Protein AF-W4QAR9-F1 (afdb_monomer)

Secondary structure (DSSP, 8-state):
--HHHHHHHHHHHHHHHTTS-S---HHHHHHHHHHHHHHHHHHHHHHHHHHHHHHHHHHHHHHHHHHHHHHSSSSS----------------------------------------------EEEEEEE-TTS-EEEEEEEEEEETTTTEEEEEETTEEEEEEE-SSEEEEEEEE-SSSS-EEEEEEEEEEESS---HHHHHHHHHHHHHHTT-EEE---SHHHHHT-SSEE---EEEEETTEEEEEEEEEETTEEEEEEEEEE-TT-TTTHHHHHHHHHHHHHHHHT-EE--

Solvent-accessible su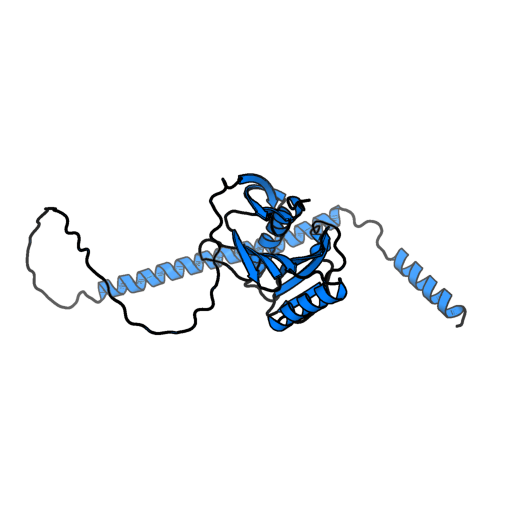rface area (backbone atoms only — not comparable to full-atom values): 17778 Å² total; per-residue (Å²): 135,64,73,66,61,56,54,54,52,52,52,52,51,52,58,50,60,74,64,52,77,84,76,79,52,67,66,58,57,52,49,54,52,52,55,52,53,57,56,52,52,55,49,55,59,50,49,55,54,51,54,54,50,52,51,52,52,49,53,51,50,55,50,48,57,57,50,50,60,60,67,68,64,76,77,76,82,88,86,89,84,80,88,80,89,84,88,85,91,83,83,89,81,89,85,86,86,80,89,86,86,83,92,74,96,69,91,72,79,83,76,77,78,77,81,75,74,91,63,85,76,54,64,48,78,45,80,46,69,49,96,88,68,49,79,45,81,43,64,28,37,54,46,78,38,78,92,78,29,33,35,30,37,44,50,77,54,43,44,79,47,78,46,81,51,95,60,29,45,36,41,38,33,22,48,25,91,84,81,52,81,42,85,68,57,52,40,33,44,36,35,59,69,63,96,62,56,70,70,54,49,52,51,50,53,52,48,55,43,43,74,74,60,33,41,83,50,84,54,82,59,64,61,67,75,63,48,61,70,72,56,66,76,58,68,46,24,28,39,44,98,52,36,37,40,38,35,32,42,24,64,53,98,87,49,60,34,37,42,34,36,59,46,61,35,88,84,36,68,90,48,48,73,52,45,65,56,47,56,54,51,51,42,50,28,33,76,49,44,39,80,45,128

Structure (mmCIF, N/CA/C/O backbone):
data_AF-W4QAR9-F1
#
_entry.id   AF-W4QAR9-F1
#
loop_
_atom_site.group_PDB
_atom_site.id
_atom_site.type_symbol
_atom_site.label_atom_id
_atom_site.label_alt_id
_atom_site.label_comp_id
_atom_site.label_asym_id
_atom_site.label_entity_id
_atom_site.label_seq_id
_atom_site.pdbx_PDB_ins_code
_atom_site.Cartn_x
_atom_site.Cartn_y
_atom_site.Cartn_z
_atom_site.occupancy
_atom_site.B_iso_or_equiv
_atom_site.auth_seq_id
_atom_site.auth_comp_id
_atom_site.auth_asym_id
_atom_site.auth_atom_id
_atom_site.pdbx_PDB_model_num
ATOM 1 N N . MET A 1 1 ? -9.605 21.441 -46.727 1.00 49.12 1 MET A N 1
ATOM 2 C CA . MET A 1 1 ? -10.565 21.707 -45.633 1.00 49.12 1 MET A CA 1
ATOM 3 C C . MET A 1 1 ? -11.211 23.060 -45.892 1.00 49.12 1 MET A C 1
ATOM 5 O O . MET A 1 1 ? -10.482 24.031 -46.058 1.00 49.12 1 MET A O 1
ATOM 9 N N . SER A 1 2 ? -12.533 23.113 -46.078 1.00 48.22 2 SER A N 1
ATOM 10 C CA . SER A 1 2 ? -13.246 24.348 -46.434 1.00 48.22 2 SER A CA 1
ATOM 11 C C . SER A 1 2 ? -13.457 25.225 -45.195 1.00 48.22 2 SER A C 1
ATOM 13 O O . SER A 1 2 ? -13.737 24.720 -44.109 1.00 48.22 2 SER A O 1
ATOM 15 N N . LYS A 1 3 ? -13.325 26.547 -45.364 1.00 56.41 3 LYS A N 1
ATOM 16 C CA . LYS A 1 3 ? -13.479 27.559 -44.299 1.00 56.41 3 LYS A CA 1
ATOM 17 C C . LYS A 1 3 ? -14.829 27.472 -43.565 1.00 56.41 3 LYS A C 1
ATOM 19 O O . LYS A 1 3 ? -14.906 27.823 -42.395 1.00 56.41 3 LYS A O 1
ATOM 24 N N . ASN A 1 4 ? -15.839 26.901 -44.217 1.00 64.69 4 ASN A N 1
ATOM 25 C CA . ASN A 1 4 ? -17.194 26.753 -43.688 1.00 64.69 4 ASN A CA 1
ATOM 26 C C . ASN A 1 4 ? -17.272 25.773 -42.502 1.00 64.69 4 ASN A C 1
ATOM 28 O O . ASN A 1 4 ? -18.061 25.991 -41.591 1.00 64.69 4 ASN A O 1
ATOM 32 N N . ASN A 1 5 ? -16.423 24.739 -42.462 1.00 63.31 5 ASN A N 1
ATOM 33 C CA . ASN A 1 5 ? -16.451 23.760 -41.368 1.00 63.31 5 ASN A CA 1
ATOM 34 C C . ASN A 1 5 ? -15.863 24.336 -40.071 1.00 63.31 5 ASN A C 1
ATOM 36 O O . ASN A 1 5 ? -16.266 23.950 -38.976 1.00 63.31 5 ASN A O 1
ATOM 40 N N . PHE A 1 6 ? -14.916 25.270 -40.180 1.00 72.56 6 PHE A N 1
ATOM 41 C CA . PHE A 1 6 ? -14.314 25.914 -39.015 1.00 72.56 6 PHE A CA 1
ATOM 42 C C . PHE A 1 6 ? -15.291 26.893 -38.357 1.00 72.56 6 PHE A C 1
ATOM 44 O O . PHE A 1 6 ? -15.483 26.838 -37.146 1.00 72.56 6 PHE A O 1
ATOM 51 N N . GLU A 1 7 ? -15.976 27.721 -39.151 1.00 71.81 7 GLU A N 1
ATOM 52 C CA . GLU A 1 7 ? -17.007 28.636 -38.644 1.00 71.81 7 GLU A CA 1
ATOM 53 C C . GLU A 1 7 ? -18.165 27.890 -37.980 1.00 71.81 7 GLU A C 1
ATOM 55 O O . GLU A 1 7 ? -18.616 28.300 -36.915 1.00 71.81 7 GLU A O 1
ATOM 60 N N . GLU A 1 8 ? -18.605 26.764 -38.543 1.00 74.62 8 GLU A N 1
ATOM 61 C CA . GLU A 1 8 ? -19.681 25.959 -37.957 1.00 74.62 8 GLU A CA 1
ATOM 62 C C . GLU A 1 8 ? -19.269 25.326 -36.615 1.00 74.62 8 GLU A C 1
ATOM 64 O O . GLU A 1 8 ? -20.056 25.291 -35.665 1.00 74.62 8 GLU A O 1
ATOM 69 N N . THR A 1 9 ? -18.005 24.907 -36.500 1.00 72.88 9 THR A N 1
ATOM 70 C CA . THR A 1 9 ? -17.445 24.369 -35.251 1.00 72.88 9 THR A CA 1
ATOM 71 C C . THR A 1 9 ? -17.313 25.462 -34.188 1.00 72.88 9 THR A C 1
ATOM 73 O O . THR A 1 9 ? -17.687 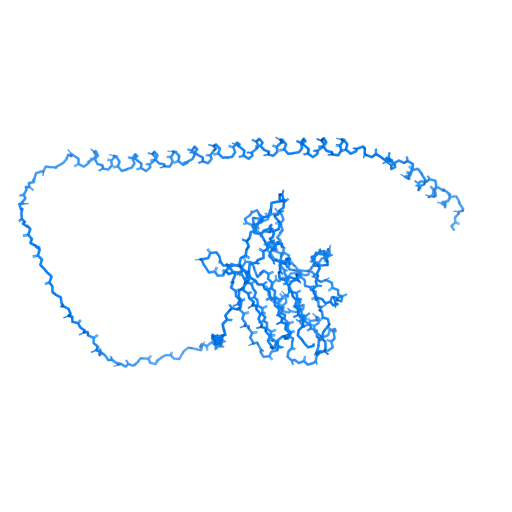25.251 -33.035 1.00 72.88 9 THR A O 1
ATOM 76 N N . MET A 1 10 ? -16.871 26.659 -34.583 1.00 75.69 10 MET A N 1
ATOM 77 C CA . MET A 1 10 ? -16.736 27.814 -33.691 1.00 75.69 10 MET A CA 1
ATOM 78 C C . MET A 1 10 ? -18.101 28.311 -33.190 1.00 75.69 10 MET A C 1
ATOM 80 O O . MET A 1 10 ? -18.261 28.635 -32.014 1.00 75.69 10 MET A O 1
ATOM 84 N N . ASN A 1 11 ? -19.116 28.314 -34.061 1.00 78.38 11 ASN A N 1
ATOM 85 C CA . ASN A 1 11 ? -20.474 28.722 -33.698 1.00 78.38 11 ASN A CA 1
ATOM 86 C C . ASN A 1 11 ? -21.137 27.712 -32.748 1.00 78.38 11 ASN A C 1
ATOM 88 O O . ASN A 1 11 ? -21.830 28.106 -31.811 1.00 78.38 11 ASN A O 1
ATOM 92 N N . ARG A 1 12 ? -20.880 26.408 -32.937 1.00 74.19 12 ARG A N 1
ATOM 93 C CA . ARG A 1 12 ? -21.292 25.371 -31.978 1.00 74.19 12 ARG A CA 1
ATOM 94 C C . ARG A 1 12 ? -20.632 25.550 -30.617 1.00 74.19 12 ARG A C 1
ATOM 96 O O . ARG A 1 12 ? -21.315 25.393 -29.610 1.00 74.19 12 ARG A O 1
ATOM 103 N N . LEU A 1 13 ? -19.344 25.892 -30.581 1.00 68.31 13 LEU A N 1
ATOM 104 C CA . LEU A 1 13 ? -18.619 26.103 -29.329 1.00 68.31 13 LEU A CA 1
ATOM 105 C C . LEU A 1 13 ? -19.197 27.290 -28.543 1.00 68.31 13 LEU A C 1
ATOM 107 O O . LEU A 1 13 ? -19.492 27.155 -27.359 1.00 68.31 13 LEU A O 1
ATOM 111 N N . ASN A 1 14 ? -19.461 28.413 -29.217 1.00 72.12 14 ASN A N 1
ATOM 112 C CA . ASN A 1 14 ? -20.073 29.588 -28.588 1.00 72.12 14 ASN A CA 1
ATOM 113 C C . ASN A 1 14 ? -21.489 29.301 -28.068 1.00 72.12 14 ASN A C 1
ATOM 115 O O . ASN A 1 14 ? -21.817 29.663 -26.942 1.00 72.12 14 ASN A O 1
ATOM 119 N N . GLN A 1 15 ? -22.304 28.564 -28.830 1.00 74.00 15 GLN A N 1
ATOM 120 C CA . GLN A 1 15 ? -23.625 28.134 -28.358 1.00 74.00 15 GLN A CA 1
ATOM 121 C C . GLN A 1 15 ? -23.563 27.189 -27.151 1.00 74.00 15 GLN A C 1
ATOM 123 O O . GLN A 1 15 ? -24.525 27.126 -26.387 1.00 74.00 15 GLN A O 1
ATOM 128 N N . TYR A 1 16 ? -22.474 26.432 -26.987 1.00 62.59 16 TYR A N 1
ATOM 129 C CA . TYR A 1 16 ? -22.256 25.602 -25.805 1.00 62.59 16 TYR A CA 1
ATOM 130 C C . TYR A 1 16 ? -21.902 26.449 -24.584 1.00 62.59 16 TYR A C 1
ATOM 132 O O . TYR A 1 16 ? -22.482 26.222 -23.526 1.00 62.59 16 TYR A O 1
ATOM 140 N N . TYR A 1 17 ? -21.037 27.454 -24.733 1.00 57.81 17 TYR A N 1
ATOM 141 C CA . TYR A 1 17 ? -20.684 28.366 -23.640 1.00 57.81 17 TYR A CA 1
ATOM 142 C C . TYR A 1 17 ? -21.871 29.216 -23.167 1.00 57.81 17 TYR A C 1
ATOM 144 O O . TYR A 1 17 ? -22.063 29.353 -21.962 1.00 57.81 17 TYR A O 1
ATOM 152 N N . ASP A 1 18 ? -22.727 29.682 -24.080 1.00 59.31 18 ASP A N 1
ATOM 153 C CA . ASP A 1 18 ? -23.949 30.429 -23.732 1.00 59.31 18 ASP A CA 1
ATOM 154 C C . ASP A 1 18 ? -25.023 29.563 -23.049 1.00 59.31 18 ASP A C 1
ATOM 156 O O . ASP A 1 18 ? -25.937 30.078 -22.403 1.00 59.31 18 ASP A O 1
ATOM 160 N N . LYS A 1 19 ? -24.934 28.234 -23.186 1.00 59.91 19 LYS A N 1
ATOM 161 C CA . LYS A 1 19 ? -25.843 27.273 -22.543 1.00 59.91 19 LYS A CA 1
ATOM 162 C C . LYS A 1 19 ? -25.318 26.723 -21.223 1.00 59.91 19 LYS A C 1
ATOM 164 O O . LYS A 1 19 ? -26.058 25.990 -20.567 1.00 59.91 19 LYS A O 1
ATOM 169 N N . ILE A 1 20 ? -24.092 27.057 -20.816 1.00 52.06 20 ILE A N 1
ATOM 170 C CA . ILE A 1 20 ? -23.628 26.773 -19.457 1.00 52.06 20 ILE A CA 1
ATOM 171 C C . ILE A 1 20 ? -24.376 27.749 -18.543 1.00 52.06 20 ILE A C 1
ATOM 173 O O . ILE A 1 20 ? -24.161 28.956 -18.655 1.00 52.06 20 ILE A O 1
ATOM 177 N N . PRO A 1 21 ? -25.278 27.281 -17.661 1.00 48.34 21 PRO A N 1
ATOM 178 C CA . PRO A 1 21 ? -25.989 28.176 -16.765 1.00 48.34 21 PRO A CA 1
ATOM 179 C C . PRO A 1 21 ? -24.971 28.858 -15.847 1.00 48.34 21 PRO A C 1
ATOM 181 O O . PRO A 1 21 ? -24.434 28.247 -14.923 1.00 48.34 21 PRO A O 1
ATOM 184 N N . GLN A 1 22 ? -24.691 30.136 -16.101 1.00 55.91 22 GLN A N 1
ATOM 185 C CA . GLN A 1 22 ? -24.032 30.973 -15.114 1.00 55.91 22 GLN A CA 1
ATOM 186 C C . GLN A 1 22 ? -24.980 31.085 -13.918 1.00 55.91 22 GLN A C 1
ATOM 188 O O . GLN A 1 22 ? -26.101 31.568 -14.048 1.00 55.91 22 GLN A O 1
ATOM 193 N N . GLN A 1 23 ? -24.492 30.636 -12.761 1.00 49.88 23 GLN A N 1
ATOM 194 C CA . GLN A 1 23 ? -25.144 30.692 -11.450 1.00 49.88 23 GLN A CA 1
ATOM 195 C C . GLN A 1 23 ? -26.240 29.639 -11.215 1.00 49.88 23 GLN A C 1
ATOM 197 O O . GLN A 1 23 ? -27.435 29.922 -11.188 1.00 49.88 23 GLN A O 1
ATOM 202 N N . SER A 1 24 ? -25.818 28.419 -10.877 1.00 48.53 24 SER A N 1
ATOM 203 C CA . SER A 1 24 ? -26.587 27.591 -9.946 1.00 48.53 24 SER A CA 1
ATOM 204 C C . SER A 1 24 ? -26.602 28.297 -8.585 1.00 48.53 24 SER A C 1
ATOM 206 O O . SER A 1 24 ? -25.601 28.305 -7.867 1.00 48.53 24 SER A O 1
ATOM 208 N N . ASN A 1 25 ? -27.720 28.942 -8.259 1.00 53.94 25 ASN A N 1
ATOM 209 C CA . ASN A 1 25 ? -27.964 29.556 -6.959 1.00 53.94 25 ASN A CA 1
ATOM 210 C C . ASN A 1 25 ? -27.680 28.518 -5.857 1.00 53.94 25 ASN A C 1
ATOM 212 O O . ASN A 1 25 ? -28.180 27.392 -5.917 1.00 53.94 25 ASN A O 1
ATOM 216 N N . SER A 1 26 ? -26.870 28.868 -4.857 1.00 53.75 26 SER A N 1
ATOM 217 C CA . SER A 1 26 ? -26.494 27.973 -3.750 1.00 53.75 26 SER A CA 1
ATOM 218 C C . SER A 1 26 ? -27.718 27.377 -3.042 1.00 53.75 26 SER A C 1
ATOM 220 O O . SER A 1 26 ? -27.670 26.248 -2.551 1.00 53.75 26 SER A O 1
ATOM 222 N N . ALA A 1 27 ? -28.847 28.089 -3.078 1.00 57.25 27 ALA A N 1
ATOM 223 C CA . ALA A 1 27 ? -30.144 27.617 -2.612 1.00 57.25 27 ALA A CA 1
ATOM 224 C C . ALA A 1 27 ? -30.656 26.364 -3.355 1.00 57.25 27 ALA A C 1
ATOM 226 O O . ALA A 1 27 ? -31.184 25.461 -2.706 1.00 57.25 27 ALA A O 1
ATOM 227 N N . ASP A 1 28 ? -30.465 26.259 -4.674 1.00 58.44 28 ASP A N 1
ATOM 228 C CA . ASP A 1 28 ? -30.913 25.106 -5.471 1.00 58.44 28 ASP A CA 1
ATOM 229 C C . ASP A 1 28 ? -29.998 23.890 -5.284 1.00 58.44 28 ASP A C 1
ATOM 231 O O . ASP A 1 28 ? -30.475 22.755 -5.178 1.00 58.44 28 ASP A O 1
ATOM 235 N N . ILE A 1 29 ? -28.689 24.120 -5.126 1.00 57.12 29 ILE A N 1
ATOM 236 C CA . ILE A 1 29 ? -27.729 23.069 -4.758 1.00 57.12 29 ILE A CA 1
ATOM 237 C C . ILE A 1 29 ? -28.100 22.510 -3.379 1.00 57.12 29 ILE A C 1
ATOM 239 O O . ILE A 1 29 ? -28.297 21.303 -3.229 1.00 57.12 29 ILE A O 1
ATOM 243 N N . MET A 1 30 ? -28.324 23.379 -2.389 1.00 60.78 30 MET A N 1
ATOM 244 C CA . MET A 1 30 ? -28.693 22.971 -1.032 1.00 60.78 30 MET A CA 1
ATOM 245 C C . MET A 1 30 ? -30.076 22.300 -0.972 1.00 60.78 30 MET A C 1
ATOM 247 O O . MET A 1 30 ? -30.278 21.360 -0.197 1.00 60.78 30 MET A O 1
ATOM 251 N N . ALA A 1 31 ? -31.029 22.728 -1.806 1.00 63.06 31 ALA A N 1
ATOM 252 C CA . ALA A 1 31 ? -32.338 22.090 -1.930 1.00 63.06 31 ALA A CA 1
ATOM 253 C C . ALA A 1 31 ? -32.235 20.684 -2.544 1.00 63.06 31 ALA A C 1
ATOM 255 O O . ALA A 1 31 ? -32.896 19.758 -2.064 1.00 63.06 31 ALA A O 1
ATOM 256 N N . SER A 1 32 ? -31.375 20.491 -3.549 1.00 59.34 32 SER A N 1
ATOM 257 C CA . SER A 1 32 ? -31.132 19.175 -4.151 1.00 59.34 32 SER A CA 1
ATOM 258 C C . SER A 1 32 ? -30.432 18.209 -3.180 1.00 59.34 32 SER A C 1
ATOM 260 O O . SER A 1 32 ? -30.854 17.053 -3.063 1.00 59.34 32 SER A O 1
ATOM 262 N N . ILE A 1 33 ? -29.470 18.700 -2.385 1.00 58.25 33 ILE A N 1
ATOM 263 C CA . ILE A 1 33 ? -28.789 17.943 -1.320 1.00 58.25 33 ILE A CA 1
ATOM 264 C C . ILE A 1 33 ? -29.786 17.550 -0.218 1.00 58.25 33 ILE A C 1
ATOM 266 O O . ILE A 1 33 ? -29.892 16.376 0.142 1.00 58.25 33 ILE A O 1
ATOM 270 N N . LYS A 1 34 ? -30.612 18.491 0.267 1.00 61.03 34 LYS A N 1
ATOM 271 C CA . LYS A 1 34 ? -31.642 18.202 1.285 1.00 61.03 34 LYS A CA 1
ATOM 272 C C . LYS A 1 34 ? -32.708 17.221 0.786 1.00 61.03 34 LYS A C 1
ATOM 274 O O . LYS A 1 34 ? -33.183 16.389 1.562 1.00 61.03 34 LYS A O 1
ATOM 279 N N . LYS A 1 35 ? -33.084 17.278 -0.498 1.00 59.38 35 LYS A N 1
ATOM 280 C CA . LYS A 1 35 ? -34.073 16.362 -1.092 1.00 59.38 35 LYS A CA 1
ATOM 281 C C . LYS A 1 35 ? -33.516 14.942 -1.260 1.00 59.38 35 LYS A C 1
ATOM 283 O O . LYS A 1 35 ? -34.257 13.992 -1.009 1.00 59.38 35 LYS A O 1
ATOM 288 N N . LYS A 1 36 ? -32.224 14.788 -1.589 1.00 53.25 36 LYS A N 1
ATOM 289 C CA . LYS A 1 36 ? -31.530 13.484 -1.569 1.00 53.25 36 LYS A CA 1
ATOM 290 C C . LYS A 1 36 ? -31.422 12.920 -0.142 1.00 53.25 36 LYS A C 1
ATOM 292 O O . LYS A 1 36 ? -31.820 11.777 0.076 1.00 53.25 36 LYS A O 1
ATOM 297 N N . LYS A 1 37 ? -31.049 13.746 0.848 1.00 51.19 37 LYS A N 1
ATOM 298 C CA . LYS A 1 37 ? -30.952 13.358 2.274 1.00 51.19 37 LYS A CA 1
ATOM 299 C C . LYS A 1 37 ? -32.273 12.815 2.840 1.00 51.19 37 LYS A C 1
ATOM 301 O O . LYS A 1 37 ? -32.288 11.812 3.546 1.00 51.19 37 LYS A O 1
ATOM 306 N N . LYS A 1 38 ? -33.415 13.415 2.477 1.00 50.41 38 LYS A N 1
ATOM 307 C CA . LYS A 1 38 ? -34.741 12.969 2.953 1.00 50.41 38 LYS A CA 1
ATOM 308 C C . LYS A 1 38 ? -35.211 11.643 2.332 1.00 50.41 38 LYS A C 1
ATOM 310 O O . LYS A 1 38 ? -36.002 10.939 2.955 1.00 50.41 38 LYS A O 1
ATOM 315 N N . ARG A 1 39 ? -34.745 11.298 1.122 1.00 48.34 39 ARG A N 1
ATOM 316 C CA . ARG A 1 39 ? -35.104 10.036 0.447 1.00 48.34 39 ARG A CA 1
ATOM 317 C C . ARG A 1 39 ? -34.349 8.846 1.045 1.00 48.34 39 ARG A C 1
ATOM 319 O O . ARG A 1 39 ? -34.990 7.840 1.333 1.00 48.34 39 ARG A O 1
ATOM 326 N N . ASN A 1 40 ? -33.049 8.997 1.310 1.00 51.12 40 ASN A N 1
ATOM 327 C CA . ASN A 1 40 ? -32.243 7.940 1.935 1.00 51.12 40 ASN A CA 1
ATOM 328 C C . ASN A 1 40 ? -32.597 7.736 3.418 1.00 51.12 40 ASN A C 1
ATOM 330 O O . ASN A 1 40 ? -32.684 6.599 3.871 1.00 51.12 40 ASN A O 1
ATOM 334 N N . TRP A 1 41 ? -32.934 8.804 4.153 1.00 51.44 41 TRP A N 1
ATOM 335 C CA . TRP A 1 41 ? -33.324 8.690 5.566 1.00 51.44 41 TRP A CA 1
ATOM 336 C C . TRP A 1 41 ? -34.607 7.869 5.791 1.00 51.44 41 TRP A C 1
ATOM 338 O O . TRP A 1 41 ? -34.714 7.121 6.764 1.00 51.44 41 TRP A O 1
ATOM 348 N N . ASN A 1 42 ? -35.576 7.962 4.875 1.00 53.56 42 ASN A N 1
ATOM 349 C CA . ASN A 1 42 ? -36.807 7.173 4.957 1.00 53.56 42 ASN A CA 1
ATOM 350 C C . ASN A 1 42 ? -36.582 5.685 4.635 1.00 53.56 42 ASN A C 1
ATOM 352 O O . ASN A 1 42 ? -37.299 4.843 5.173 1.00 53.56 42 ASN A O 1
ATOM 356 N N . TRP A 1 43 ? -35.595 5.356 3.796 1.00 53.94 43 TRP A N 1
ATOM 357 C CA . TRP A 1 43 ? -35.220 3.971 3.492 1.00 53.94 43 TRP A CA 1
ATOM 358 C C . TRP A 1 43 ? -34.448 3.325 4.650 1.00 53.94 43 TRP A C 1
ATOM 360 O O . TRP A 1 43 ? -34.835 2.247 5.101 1.00 53.94 43 TRP A O 1
ATOM 370 N N . ALA A 1 44 ? -33.464 4.028 5.221 1.00 55.97 44 ALA A N 1
ATOM 371 C CA . ALA A 1 44 ? -32.683 3.550 6.368 1.00 55.97 44 ALA A CA 1
ATOM 372 C C . ALA A 1 44 ? -33.556 3.282 7.614 1.00 55.97 44 ALA A C 1
ATOM 374 O O . ALA A 1 44 ? -33.454 2.232 8.248 1.00 55.97 44 ALA A O 1
ATOM 375 N N . ARG A 1 45 ? -34.519 4.171 7.920 1.00 56.41 45 ARG A N 1
ATOM 376 C CA . ARG A 1 45 ? -35.490 3.949 9.013 1.00 56.41 45 ARG A CA 1
ATOM 377 C C . ARG A 1 45 ? -36.484 2.822 8.746 1.00 56.41 45 ARG A C 1
ATOM 379 O O . ARG A 1 45 ? -37.025 2.258 9.697 1.00 56.41 45 ARG A O 1
ATOM 386 N N . SER A 1 46 ? -36.775 2.518 7.481 1.00 57.72 46 SER A N 1
ATOM 387 C CA . SER A 1 46 ? -37.617 1.370 7.141 1.00 57.72 46 SER A CA 1
ATOM 388 C C . SER A 1 46 ? -36.849 0.066 7.369 1.00 57.72 46 SER A C 1
ATOM 390 O O . SER A 1 46 ? -37.411 -0.856 7.949 1.00 57.72 46 SER A O 1
ATOM 392 N N . TYR A 1 47 ? -35.560 0.013 7.020 1.00 58.25 47 TYR A N 1
ATOM 393 C CA . TYR A 1 47 ? -34.704 -1.162 7.228 1.00 58.25 47 TYR A CA 1
ATOM 394 C C . TYR A 1 47 ? -34.503 -1.513 8.709 1.00 58.25 47 TYR A C 1
ATOM 396 O O . TYR A 1 47 ? -34.687 -2.669 9.085 1.00 58.25 47 TYR A O 1
ATOM 404 N N . GLN A 1 48 ? -34.264 -0.520 9.577 1.00 58.38 48 GLN A N 1
ATOM 405 C CA . GLN A 1 48 ? -34.175 -0.752 11.029 1.00 58.38 48 GLN A CA 1
ATOM 406 C C . GLN A 1 48 ? -35.450 -1.389 11.611 1.00 58.38 48 GLN A C 1
ATOM 408 O O . GLN A 1 48 ? -35.376 -2.245 12.489 1.00 58.38 48 GLN A O 1
ATOM 413 N N . LYS A 1 49 ? -36.642 -1.030 11.108 1.00 63.69 49 LYS A N 1
ATOM 414 C CA . LYS A 1 49 ? -37.902 -1.648 11.564 1.00 63.69 49 LYS A CA 1
ATOM 415 C C . LYS A 1 49 ? -38.025 -3.112 11.140 1.00 63.69 49 LYS A C 1
ATOM 417 O O . LYS A 1 49 ? -38.576 -3.908 11.896 1.00 63.69 49 LYS A O 1
ATOM 422 N N . TRP A 1 50 ? -37.514 -3.466 9.960 1.00 66.44 50 TRP A N 1
ATOM 423 C CA . TRP A 1 50 ? -37.498 -4.850 9.482 1.00 66.44 50 TRP A CA 1
ATOM 424 C C . TRP A 1 50 ? -36.470 -5.708 10.232 1.00 66.44 50 TRP A C 1
ATOM 426 O O . TRP A 1 50 ? -36.788 -6.844 10.573 1.00 66.44 50 TRP A O 1
ATOM 436 N N . GLN A 1 51 ? -35.305 -5.155 10.587 1.00 67.88 51 GLN A N 1
ATOM 437 C CA . GLN A 1 51 ? -34.317 -5.840 11.434 1.00 67.88 51 GLN A CA 1
ATOM 438 C C . GLN A 1 51 ? -34.877 -6.157 12.830 1.00 67.88 51 GLN A C 1
ATOM 440 O O . GLN A 1 51 ? -34.773 -7.290 13.296 1.00 67.88 51 GLN A O 1
ATOM 445 N N . VAL A 1 52 ? -35.560 -5.199 13.471 1.00 69.31 52 VAL A N 1
ATOM 446 C CA . VAL A 1 52 ? -36.199 -5.426 14.782 1.00 69.31 52 VAL A CA 1
ATOM 447 C C . VAL A 1 52 ? -37.323 -6.467 14.688 1.00 69.31 52 VAL A C 1
ATOM 449 O O . VAL A 1 52 ? -37.440 -7.324 15.561 1.00 69.31 52 VAL A O 1
ATOM 452 N N . ALA A 1 53 ? -38.129 -6.449 13.621 1.00 68.19 53 ALA A N 1
ATOM 453 C CA . ALA A 1 53 ? -39.184 -7.445 13.417 1.00 68.19 53 ALA A CA 1
ATOM 454 C C . ALA A 1 53 ? -38.627 -8.866 13.207 1.00 68.19 53 ALA A C 1
ATOM 456 O O . ALA A 1 53 ? -39.177 -9.825 13.751 1.00 68.19 53 ALA A O 1
ATOM 457 N N . ALA A 1 54 ? -37.523 -9.002 12.465 1.00 70.50 54 ALA A N 1
ATOM 458 C CA . ALA A 1 54 ? -36.840 -10.279 12.268 1.00 70.50 54 ALA A CA 1
ATOM 459 C C . ALA A 1 54 ? -36.280 -10.836 13.587 1.00 70.50 54 ALA A C 1
ATOM 461 O O . ALA A 1 54 ? -36.452 -12.019 13.873 1.00 70.50 54 ALA A O 1
ATOM 462 N N . LEU A 1 55 ? -35.699 -9.979 14.433 1.00 71.38 55 LEU A N 1
ATOM 463 C CA . LEU A 1 55 ? -35.171 -10.367 15.744 1.00 71.38 55 LEU A CA 1
ATOM 464 C C . LEU A 1 55 ? -36.287 -10.841 16.692 1.00 71.38 55 LEU A C 1
ATOM 466 O O . LEU A 1 55 ? -36.137 -11.863 17.361 1.00 71.38 55 LEU A O 1
ATOM 470 N N . VAL A 1 56 ? -37.447 -10.172 16.692 1.00 70.94 56 VAL A N 1
ATOM 471 C CA . VAL A 1 56 ? -38.625 -10.601 17.470 1.00 70.94 56 VAL A CA 1
ATOM 472 C C . VAL A 1 56 ? -39.167 -11.951 16.982 1.00 70.94 56 VAL A C 1
ATOM 474 O O . VAL A 1 56 ? -39.495 -12.806 17.804 1.00 70.94 56 VAL A O 1
ATOM 477 N N . LEU A 1 57 ? -39.231 -12.181 15.665 1.00 69.62 57 LEU A N 1
ATOM 478 C CA . LEU A 1 57 ? -39.629 -13.479 15.103 1.00 69.62 57 LEU A CA 1
ATOM 479 C C . LEU A 1 57 ? -38.637 -14.591 15.462 1.00 69.62 57 LEU A C 1
ATOM 481 O O . LEU A 1 57 ? -39.061 -15.698 15.791 1.00 69.62 57 LEU A O 1
ATOM 485 N N . PHE A 1 58 ? -37.338 -14.295 15.456 1.00 70.56 58 PHE A N 1
ATOM 486 C CA . PHE A 1 58 ? -36.297 -15.246 15.839 1.00 70.56 58 PHE A CA 1
ATOM 487 C C . PHE A 1 58 ? -36.385 -15.611 17.330 1.00 70.56 58 PHE A C 1
ATOM 489 O O . PHE A 1 58 ? -36.374 -16.791 17.679 1.00 70.56 58 PHE A O 1
ATOM 496 N N . MET A 1 59 ? -36.589 -14.622 18.210 1.00 68.25 59 MET A N 1
ATOM 497 C CA . MET A 1 59 ? -36.805 -14.859 19.644 1.00 68.25 59 MET A CA 1
ATOM 498 C C . MET A 1 59 ? -38.086 -15.657 19.928 1.00 68.25 59 MET A C 1
ATOM 500 O O . MET A 1 59 ? -38.074 -16.552 20.775 1.00 68.25 59 MET A O 1
ATOM 504 N N . LEU A 1 60 ? -39.180 -15.392 19.206 1.00 68.12 60 LEU A N 1
ATOM 505 C CA . LEU A 1 60 ? -40.416 -16.176 19.325 1.00 68.12 60 LEU A CA 1
ATOM 506 C C . LEU A 1 60 ? -40.247 -17.610 18.798 1.00 68.12 60 LEU A C 1
ATOM 508 O O . LEU A 1 60 ? -40.794 -18.539 19.390 1.00 68.12 60 LEU A O 1
ATOM 512 N N . GLY A 1 61 ? -39.465 -17.806 17.732 1.00 62.84 61 GLY A N 1
ATOM 513 C CA . GLY A 1 61 ? -39.138 -19.126 17.191 1.00 62.84 61 GLY A CA 1
ATOM 514 C C . GLY A 1 61 ? -38.325 -19.976 18.169 1.00 62.84 61 GLY A C 1
ATOM 515 O O . GLY A 1 61 ? -38.689 -21.121 18.437 1.00 62.84 61 GLY A O 1
ATOM 516 N N . ILE A 1 62 ? -37.282 -19.397 18.774 1.00 63.16 62 ILE A N 1
ATOM 517 C CA . ILE A 1 62 ? -36.474 -20.068 19.804 1.00 63.16 62 ILE A CA 1
ATOM 518 C C . ILE A 1 62 ? -37.329 -20.389 21.041 1.00 63.16 62 ILE A C 1
ATOM 520 O O . ILE A 1 62 ? -37.265 -21.502 21.567 1.00 63.16 62 ILE A O 1
ATOM 524 N N . GLY A 1 63 ? -38.192 -19.459 21.466 1.00 56.97 63 GLY A N 1
ATOM 525 C CA . GLY A 1 63 ? -39.122 -19.675 22.577 1.00 56.97 63 GLY A CA 1
ATOM 526 C C . GLY A 1 63 ? -40.140 -20.793 22.320 1.00 56.97 63 GLY A C 1
ATOM 527 O O . GLY A 1 63 ? -40.438 -21.569 23.226 1.00 56.97 63 GLY A O 1
ATOM 528 N N . TYR A 1 64 ? -40.639 -20.929 21.087 1.00 63.22 64 TYR A N 1
ATOM 529 C CA . TYR A 1 64 ? -41.570 -22.000 20.719 1.00 63.22 64 TYR A CA 1
ATOM 530 C C . TYR A 1 64 ? -40.899 -23.380 20.716 1.00 63.22 64 TYR A C 1
ATOM 532 O O . TYR A 1 64 ? -41.481 -24.336 21.220 1.00 63.22 64 TYR A O 1
ATOM 540 N N . VAL A 1 65 ? -39.664 -23.493 20.215 1.00 61.06 65 VAL A N 1
ATOM 541 C CA . VAL A 1 65 ? -38.925 -24.769 20.182 1.00 61.06 65 VAL A CA 1
ATOM 542 C C . VAL A 1 65 ? -38.559 -25.242 21.596 1.00 61.06 65 VAL A C 1
ATOM 544 O O . VAL A 1 65 ? -38.763 -26.411 21.926 1.00 61.06 65 VAL A O 1
ATOM 547 N N . LEU A 1 66 ? -38.108 -24.337 22.470 1.00 58.72 66 LEU A N 1
ATOM 548 C CA . LEU A 1 66 ? -37.796 -24.666 23.867 1.00 58.72 66 LEU A CA 1
ATOM 549 C C . LEU A 1 66 ? -39.058 -24.928 24.710 1.00 58.72 66 LEU A C 1
ATOM 551 O O . LEU A 1 66 ? -39.073 -25.853 25.521 1.00 58.72 66 LEU A O 1
ATOM 555 N N . GLY A 1 67 ? -40.142 -24.176 24.490 1.00 56.12 67 GLY A N 1
ATOM 556 C CA . GLY A 1 67 ? -41.423 -24.382 25.177 1.00 56.12 67 GLY A CA 1
ATOM 557 C C . GLY A 1 67 ? -42.141 -25.669 24.756 1.00 56.12 67 GLY A C 1
ATOM 558 O O . GLY A 1 67 ? -42.677 -26.388 25.601 1.00 56.12 67 GLY A O 1
ATOM 559 N N . ALA A 1 68 ? -42.102 -26.017 23.467 1.00 56.66 68 ALA A N 1
ATOM 560 C CA . ALA A 1 68 ? -42.643 -27.281 22.971 1.00 56.66 68 ALA A CA 1
ATOM 561 C C . ALA A 1 68 ? -41.836 -28.486 23.489 1.00 56.66 68 ALA A C 1
ATOM 563 O O . ALA A 1 68 ? -42.424 -29.516 23.821 1.00 56.66 68 ALA A O 1
ATOM 564 N N . SER A 1 69 ? -40.515 -28.352 23.655 1.00 54.00 69 SER A N 1
ATOM 565 C CA . SER A 1 69 ? -39.682 -29.415 24.233 1.00 54.00 69 SER A CA 1
ATOM 566 C C . SER A 1 69 ? -39.972 -29.685 25.716 1.00 54.00 69 SER A C 1
ATOM 568 O O . SER A 1 69 ? -39.743 -30.803 26.170 1.00 54.00 69 SER A O 1
ATOM 570 N N . GLN A 1 70 ? -40.488 -28.712 26.477 1.00 53.28 70 GLN A N 1
ATOM 571 C CA . GLN A 1 70 ? -40.872 -28.928 27.881 1.00 53.28 70 GLN A CA 1
ATOM 572 C C . GLN A 1 70 ? -42.317 -29.419 28.047 1.00 53.28 70 GLN A C 1
ATOM 574 O O . GLN A 1 70 ? -42.607 -30.157 28.985 1.00 53.28 70 GLN A O 1
ATOM 579 N N . LEU A 1 71 ? -43.225 -29.078 27.126 1.00 53.00 71 LEU A N 1
ATOM 580 C CA . LEU A 1 71 ? -44.615 -29.552 27.177 1.00 53.00 71 LEU A CA 1
ATOM 581 C C . LEU A 1 71 ? -44.815 -30.956 26.586 1.00 53.00 71 LEU A C 1
ATOM 583 O O . LEU A 1 71 ? -45.795 -31.613 26.930 1.00 53.00 71 LEU A O 1
ATOM 587 N N . THR A 1 72 ? -43.889 -31.445 25.756 1.00 49.41 72 THR A N 1
ATOM 588 C CA . THR A 1 72 ? -43.983 -32.798 25.168 1.00 49.41 72 THR A CA 1
ATOM 589 C C . THR A 1 72 ? -43.346 -33.883 26.051 1.00 49.41 72 THR A C 1
ATOM 591 O O . THR A 1 72 ? -43.649 -35.059 25.878 1.00 49.41 72 THR A O 1
ATOM 594 N N . SER A 1 73 ? -42.540 -33.511 27.055 1.00 46.09 73 SER A N 1
ATOM 595 C CA . SER A 1 73 ? -41.899 -34.461 27.988 1.00 46.09 73 SER A CA 1
ATOM 596 C C . SER A 1 73 ? -42.722 -34.785 29.243 1.00 46.09 73 SER A C 1
ATOM 598 O O . SER A 1 73 ? -42.268 -35.545 30.091 1.00 46.09 73 SER A O 1
ATOM 600 N N . ASN A 1 74 ? -43.946 -34.262 29.373 1.00 43.31 74 ASN A N 1
ATOM 601 C CA . ASN A 1 74 ? -44.794 -34.482 30.554 1.00 43.31 74 ASN A CA 1
ATOM 602 C C . ASN A 1 74 ? -45.757 -35.676 30.442 1.00 43.31 74 ASN A C 1
ATOM 604 O O . ASN A 1 74 ? -46.789 -35.700 31.112 1.00 43.31 74 ASN A O 1
ATOM 608 N N . ASN A 1 75 ? -45.436 -36.685 29.630 1.00 43.09 75 ASN A N 1
ATOM 609 C CA . ASN A 1 75 ? -46.241 -37.903 29.587 1.00 43.09 75 ASN A CA 1
ATOM 610 C C . ASN A 1 75 ? -45.402 -39.178 29.455 1.00 43.09 75 ASN A C 1
ATOM 612 O O . ASN A 1 75 ? -45.605 -39.945 28.526 1.00 43.09 75 ASN A O 1
ATOM 616 N N . GLU A 1 76 ? -44.495 -39.421 30.403 1.00 37.28 76 GLU A N 1
ATOM 617 C CA . GLU A 1 76 ? -44.196 -40.786 30.851 1.00 37.28 76 GLU A CA 1
ATOM 618 C C . GLU A 1 76 ? -43.588 -40.789 32.262 1.00 37.28 76 GLU A C 1
ATOM 620 O O . GLU A 1 76 ? -42.939 -39.845 32.705 1.00 37.28 76 GLU A O 1
ATOM 625 N N . SER A 1 77 ? -43.950 -41.813 33.024 1.00 35.22 77 SER A N 1
ATOM 626 C CA . SER A 1 77 ? -44.034 -41.814 34.480 1.00 35.22 77 SER A CA 1
ATOM 627 C C . SER A 1 77 ? -42.731 -42.164 35.215 1.00 35.22 77 SER A C 1
ATOM 629 O O . SER A 1 77 ? -42.000 -43.056 34.814 1.00 35.22 77 SER A O 1
ATOM 631 N N . ALA A 1 78 ? -42.562 -41.530 36.382 1.00 34.88 78 ALA A N 1
ATOM 632 C CA . ALA A 1 78 ? -42.186 -42.117 37.679 1.00 34.88 78 ALA A CA 1
ATOM 633 C C . ALA A 1 78 ? -40.954 -43.052 37.790 1.00 34.88 78 ALA A C 1
ATOM 635 O O . ALA A 1 78 ? -41.038 -44.236 37.495 1.00 34.88 78 ALA A O 1
ATOM 636 N N . MET A 1 79 ? -39.895 -42.606 38.479 1.00 34.75 79 MET A N 1
ATOM 637 C CA . MET A 1 79 ? -39.691 -42.837 39.926 1.00 34.75 79 MET A CA 1
ATOM 638 C C . MET A 1 79 ? -38.392 -42.166 40.434 1.00 34.75 79 MET A C 1
ATOM 640 O O . MET A 1 79 ? -37.504 -41.883 39.634 1.00 34.75 79 MET A O 1
ATOM 644 N N . PRO A 1 80 ? -38.293 -41.877 41.748 1.00 49.28 80 PRO A N 1
ATOM 645 C CA . PRO A 1 80 ? -37.282 -41.004 42.337 1.00 49.28 80 PRO A CA 1
ATOM 646 C C . PRO A 1 80 ? -36.097 -41.788 42.921 1.00 49.28 80 PRO A C 1
ATOM 648 O O . PRO A 1 80 ? -36.238 -42.939 43.335 1.00 49.28 80 PRO A O 1
ATOM 651 N N . SER A 1 81 ? -34.943 -41.140 43.052 1.00 35.88 81 SER A N 1
ATOM 652 C CA . SER A 1 81 ? -33.951 -41.500 44.070 1.00 35.88 81 SER A CA 1
ATOM 653 C C . SER A 1 81 ? -33.237 -40.248 44.566 1.00 35.88 81 SER A C 1
ATOM 655 O O . SER A 1 81 ? -32.948 -39.326 43.807 1.00 35.88 81 SER A O 1
ATOM 657 N N . GLU A 1 82 ? -33.107 -40.219 45.884 1.00 36.50 82 GLU A N 1
ATOM 658 C CA . GLU A 1 82 ? -32.745 -39.110 46.753 1.00 36.50 82 GLU A CA 1
ATOM 659 C C . GLU A 1 82 ? -31.252 -38.754 46.709 1.00 36.50 82 GLU A C 1
ATOM 661 O O . GLU A 1 82 ? -30.432 -39.554 46.271 1.00 36.50 82 GLU A O 1
ATOM 666 N N . SER A 1 83 ? -30.970 -37.539 47.204 1.00 33.34 83 SER A N 1
ATOM 667 C CA . SER A 1 83 ? -29.814 -37.106 48.016 1.00 33.34 83 SER A CA 1
ATOM 668 C C . SER A 1 83 ? -28.436 -37.730 47.717 1.00 33.34 83 SER A C 1
ATOM 670 O O . SER A 1 83 ? -28.204 -38.928 47.797 1.00 33.34 83 SER A O 1
ATOM 672 N N . SER A 1 84 ? -27.383 -36.933 47.563 1.00 30.77 84 SER A N 1
ATOM 673 C CA . SER A 1 84 ? -26.748 -36.284 48.717 1.00 30.77 84 SER A CA 1
ATOM 674 C C . SER A 1 84 ? -25.701 -35.266 48.263 1.00 30.77 84 SER A C 1
ATOM 676 O O . SER A 1 84 ? -25.032 -35.456 47.251 1.00 30.77 84 SER A O 1
ATOM 678 N N . ALA A 1 85 ? -25.581 -34.196 49.044 1.00 37.50 85 ALA A N 1
ATOM 679 C CA . ALA A 1 85 ? -24.489 -33.236 49.012 1.00 37.50 85 ALA A CA 1
ATOM 680 C C . ALA A 1 85 ? -23.160 -33.884 49.431 1.00 37.50 85 ALA A C 1
ATOM 682 O O . ALA A 1 85 ? -23.182 -34.740 50.313 1.00 37.50 85 ALA A O 1
ATOM 683 N N . ASP A 1 86 ? -22.036 -33.411 48.887 1.00 30.58 86 ASP A N 1
ATOM 684 C CA . ASP A 1 86 ? -20.851 -33.143 49.708 1.00 30.58 86 ASP A CA 1
ATOM 685 C C . ASP A 1 86 ? -19.907 -32.142 49.021 1.00 30.58 86 ASP A C 1
ATOM 687 O O . ASP A 1 86 ? -19.629 -32.233 47.824 1.00 30.58 86 ASP A O 1
ATOM 691 N N . GLU A 1 87 ? -19.463 -31.162 49.802 1.00 34.31 87 GLU A N 1
ATOM 692 C CA . GLU A 1 87 ? -18.423 -30.182 49.488 1.00 34.31 87 GLU A CA 1
ATOM 693 C C . GLU A 1 87 ? -17.055 -30.778 49.859 1.00 34.31 87 GLU A C 1
ATOM 695 O O . GLU A 1 87 ? -16.929 -31.424 50.895 1.00 34.31 87 GLU A O 1
ATOM 700 N N . GLY A 1 88 ? -15.992 -30.501 49.095 1.00 31.62 88 GLY A N 1
ATOM 701 C CA . GLY A 1 88 ? -14.637 -30.809 49.573 1.00 31.62 88 GLY A CA 1
ATOM 702 C C . GLY A 1 88 ? -13.529 -30.817 48.511 1.00 31.62 88 GLY A C 1
ATOM 703 O O . GLY A 1 88 ? -13.576 -31.666 47.627 1.00 31.62 88 GLY A O 1
ATOM 704 N N . PRO A 1 89 ? -12.519 -29.925 48.595 1.00 47.28 89 PRO A N 1
ATOM 705 C CA . PRO A 1 89 ? -11.442 -29.751 47.611 1.00 47.28 89 PRO A CA 1
ATOM 706 C C . PRO A 1 89 ? -10.125 -30.443 48.023 1.00 47.28 89 PRO A C 1
ATOM 708 O O . PRO A 1 89 ? -9.857 -30.554 49.215 1.00 47.28 89 PRO A O 1
ATOM 711 N N . MET A 1 90 ? -9.273 -30.825 47.059 1.00 30.55 90 MET A N 1
ATOM 712 C CA . MET A 1 90 ? -7.796 -30.942 47.172 1.00 30.55 90 MET A CA 1
ATOM 713 C C . MET A 1 90 ? -7.226 -31.479 45.847 1.00 30.55 90 MET A C 1
ATOM 715 O O . MET A 1 90 ? -7.725 -32.457 45.309 1.00 30.55 90 MET A O 1
ATOM 719 N N . GLU A 1 91 ? -6.392 -30.699 45.162 1.00 29.91 91 GLU A N 1
ATOM 720 C CA . GLU A 1 91 ? -4.914 -30.737 45.168 1.00 29.91 91 GLU A CA 1
ATOM 721 C C . GLU A 1 91 ? -4.315 -31.615 44.057 1.00 29.91 91 GLU A C 1
ATOM 723 O O . GLU A 1 91 ? -4.540 -32.815 43.974 1.00 29.91 91 GLU A O 1
ATOM 728 N N . SER A 1 92 ? -3.528 -30.932 43.221 1.00 31.45 92 SER A N 1
ATOM 729 C CA . SER A 1 92 ? -2.325 -31.365 42.503 1.00 31.45 92 SER A CA 1
ATOM 730 C C . SER A 1 92 ? -2.156 -32.840 42.115 1.00 31.45 92 SER A C 1
ATOM 732 O O . SER A 1 92 ? -1.922 -33.700 42.962 1.00 31.45 92 SER A O 1
ATOM 734 N N . MET A 1 93 ? -1.965 -33.074 40.817 1.00 31.42 93 MET A N 1
ATOM 735 C CA . MET A 1 93 ? -0.857 -33.926 40.385 1.00 31.42 93 MET A CA 1
ATOM 736 C C . MET A 1 93 ? -0.383 -33.521 38.989 1.00 31.42 93 MET A C 1
ATOM 738 O O . MET A 1 93 ? -1.102 -33.626 38.001 1.00 31.42 93 MET A O 1
ATOM 742 N N . SER A 1 94 ? 0.851 -33.026 38.957 1.00 28.19 94 SER A N 1
ATOM 743 C CA . SER A 1 94 ? 1.700 -32.919 37.780 1.00 28.19 94 SER A CA 1
ATOM 744 C C . SER A 1 94 ? 1.900 -34.290 37.136 1.00 28.19 94 SER A C 1
ATOM 746 O O . SER A 1 94 ? 2.236 -35.244 37.840 1.00 28.19 94 SER A O 1
ATOM 748 N N . VAL A 1 95 ? 1.821 -34.362 35.810 1.00 33.16 95 VAL A N 1
ATOM 749 C CA . VAL A 1 95 ? 2.462 -35.430 35.040 1.00 33.16 95 VAL A CA 1
ATOM 750 C C . VAL A 1 95 ? 3.301 -34.767 33.951 1.00 33.16 95 VAL A C 1
ATOM 752 O O . VAL A 1 95 ? 2.775 -34.133 33.043 1.00 33.16 95 VAL A O 1
ATOM 755 N N . VAL A 1 96 ? 4.615 -34.888 34.121 1.00 31.81 96 VAL A N 1
ATOM 756 C CA . VAL A 1 96 ? 5.675 -34.665 33.134 1.00 31.81 96 VAL A CA 1
ATOM 757 C C . VAL A 1 96 ? 6.265 -36.043 32.840 1.00 31.81 96 VAL A C 1
ATOM 759 O O . VAL A 1 96 ? 6.541 -36.758 33.803 1.00 31.81 96 VAL A O 1
ATOM 762 N N . MET A 1 97 ? 6.436 -36.374 31.556 1.00 30.92 97 MET A N 1
ATOM 763 C CA . MET A 1 97 ? 7.340 -37.369 30.925 1.00 30.92 97 MET A CA 1
ATOM 764 C C . MET A 1 97 ? 6.642 -37.932 29.680 1.00 30.92 97 MET A C 1
ATOM 766 O O . MET A 1 97 ? 5.459 -38.247 29.752 1.00 30.92 97 MET A O 1
ATOM 770 N N . GLU A 1 98 ? 7.281 -38.172 28.543 1.00 32.78 98 GLU A N 1
ATOM 771 C CA . GLU A 1 98 ? 8.611 -37.867 28.001 1.00 32.78 98 GLU A CA 1
ATOM 772 C C . GLU A 1 98 ? 8.528 -38.232 26.500 1.00 32.78 98 GLU A C 1
ATOM 774 O O . GLU A 1 98 ? 7.583 -38.902 26.077 1.00 32.78 98 GLU A O 1
ATOM 779 N N . GLU A 1 99 ? 9.500 -37.754 25.731 1.00 31.33 99 GLU A N 1
ATOM 780 C CA . GLU A 1 99 ? 9.738 -37.922 24.286 1.00 31.33 99 GLU A CA 1
ATOM 781 C C . GLU A 1 99 ? 9.742 -39.407 23.834 1.00 31.33 99 GLU A C 1
ATOM 783 O O . GLU A 1 99 ? 9.929 -40.314 24.640 1.00 31.33 99 GLU A O 1
ATOM 788 N N . GLU A 1 100 ? 9.463 -39.760 22.575 1.00 34.59 100 GLU A N 1
ATOM 789 C CA . GLU A 1 100 ? 10.340 -39.549 21.408 1.00 34.59 100 GLU A CA 1
ATOM 790 C C . GLU A 1 100 ? 9.623 -39.879 20.063 1.00 34.59 100 GLU A C 1
ATOM 792 O O . GLU A 1 100 ? 8.497 -40.387 20.082 1.00 34.59 100 GLU A O 1
ATOM 797 N N . PRO A 1 101 ? 10.237 -39.543 18.905 1.00 41.97 101 PRO A N 1
ATOM 798 C CA . PRO A 1 101 ? 9.565 -39.049 17.704 1.00 41.97 101 PRO A CA 1
ATOM 799 C C . PRO A 1 101 ? 9.288 -40.129 16.652 1.00 41.97 101 PRO A C 1
ATOM 801 O O . PRO A 1 101 ? 9.925 -41.180 16.636 1.00 41.97 101 PRO A O 1
ATOM 804 N N . ASP A 1 102 ? 8.384 -39.816 15.722 1.00 30.91 102 ASP A N 1
ATOM 805 C CA . ASP A 1 102 ? 8.276 -40.525 14.447 1.00 30.91 102 ASP A CA 1
ATOM 806 C C . ASP A 1 102 ? 8.673 -39.556 13.327 1.00 30.91 102 ASP A C 1
ATOM 808 O O . ASP A 1 102 ? 8.108 -38.469 13.181 1.00 30.91 102 ASP A O 1
ATOM 812 N N . GLU A 1 103 ? 9.714 -39.944 12.596 1.00 39.25 103 GLU A N 1
ATOM 813 C CA . GLU A 1 103 ? 10.238 -39.267 11.420 1.00 39.25 103 GLU A CA 1
ATOM 814 C C . GLU A 1 103 ? 9.244 -39.418 10.262 1.00 39.25 103 GLU A C 1
ATOM 816 O O . GLU A 1 103 ? 8.976 -40.525 9.792 1.00 39.25 103 GLU A O 1
ATOM 821 N N . SER A 1 104 ? 8.744 -38.305 9.733 1.00 37.50 104 SER A N 1
ATOM 822 C CA . SER A 1 104 ? 8.248 -38.275 8.360 1.00 37.50 104 SER A CA 1
ATOM 823 C C . SER A 1 104 ? 8.567 -36.927 7.732 1.00 37.50 104 SER A C 1
ATOM 825 O O . SER A 1 104 ? 7.977 -35.905 8.078 1.00 37.50 104 SER A O 1
ATOM 827 N N . GLU A 1 105 ? 9.545 -36.968 6.834 1.00 41.09 105 GLU A N 1
ATOM 828 C CA . GLU A 1 105 ? 9.932 -35.915 5.907 1.00 41.09 105 GLU A CA 1
ATOM 829 C C . GLU A 1 105 ? 8.740 -35.540 5.011 1.00 41.09 105 GLU A C 1
ATOM 831 O O . GLU A 1 105 ? 8.356 -36.312 4.135 1.00 41.09 105 GLU A O 1
ATOM 836 N N . GLU A 1 106 ? 8.180 -34.346 5.194 1.00 35.34 106 GLU A N 1
ATOM 837 C CA . GLU A 1 106 ? 7.474 -33.624 4.134 1.00 35.34 106 GLU A CA 1
ATOM 838 C C . GLU A 1 106 ? 7.929 -32.162 4.167 1.00 35.34 106 GLU A C 1
ATOM 840 O O . GLU A 1 106 ? 7.942 -31.515 5.213 1.00 35.34 106 GLU A O 1
ATOM 845 N N . GLU A 1 107 ? 8.381 -31.688 3.006 1.00 39.38 107 GLU A N 1
ATOM 846 C CA . GLU A 1 107 ? 8.967 -30.375 2.743 1.00 39.38 107 GLU A CA 1
ATOM 847 C C . GLU A 1 107 ? 8.064 -29.230 3.232 1.00 39.38 107 GLU A C 1
ATOM 849 O O . GLU A 1 107 ? 7.143 -28.783 2.547 1.00 39.38 107 GLU A O 1
ATOM 854 N N . THR A 1 108 ? 8.351 -28.712 4.423 1.00 30.30 108 THR A N 1
ATOM 855 C CA . THR A 1 108 ? 7.845 -27.418 4.875 1.00 30.30 108 THR A CA 1
ATOM 856 C C . THR A 1 108 ? 8.674 -26.314 4.240 1.00 30.30 108 THR A C 1
ATOM 858 O O . THR A 1 108 ? 9.834 -26.112 4.590 1.00 30.30 108 THR A O 1
ATOM 861 N N . ASN A 1 109 ? 8.048 -25.601 3.308 1.00 34.38 109 ASN A N 1
ATOM 862 C CA . ASN A 1 109 ? 8.484 -24.301 2.821 1.00 34.38 109 ASN A CA 1
ATOM 863 C C . ASN A 1 109 ? 8.724 -23.385 4.040 1.00 34.38 109 ASN A C 1
ATOM 865 O O . ASN A 1 109 ? 7.780 -23.087 4.777 1.00 34.38 109 ASN A O 1
ATOM 869 N N . GLU A 1 110 ? 9.980 -23.010 4.294 1.00 29.78 110 GLU A N 1
ATOM 870 C CA . GLU A 1 110 ? 10.378 -22.099 5.373 1.00 29.78 110 GLU A CA 1
ATOM 871 C C . GLU A 1 110 ? 9.766 -20.711 5.120 1.00 29.78 110 GLU A C 1
ATOM 873 O O . GLU A 1 110 ? 10.353 -19.846 4.476 1.00 29.78 110 GLU A O 1
ATOM 878 N N . MET A 1 111 ? 8.562 -20.477 5.647 1.00 34.47 111 MET A N 1
ATOM 879 C CA . MET A 1 111 ? 8.122 -19.129 5.987 1.00 34.47 111 MET A CA 1
ATOM 880 C C . MET A 1 111 ? 8.914 -18.698 7.218 1.00 34.47 111 MET A C 1
ATOM 882 O O . MET A 1 111 ? 8.577 -19.047 8.351 1.00 34.47 111 MET A O 1
ATOM 886 N N . THR A 1 112 ? 9.991 -17.954 6.990 1.00 30.14 112 THR A N 1
ATOM 887 C CA . THR A 1 112 ? 10.718 -17.255 8.050 1.00 30.14 112 THR A CA 1
ATOM 888 C C . THR A 1 112 ? 9.814 -16.155 8.604 1.00 30.14 112 THR A C 1
ATOM 890 O O . THR A 1 112 ? 9.804 -15.030 8.114 1.00 30.14 112 THR A O 1
ATOM 893 N N . PHE A 1 113 ? 9.018 -16.494 9.618 1.00 34.72 113 PHE A N 1
ATOM 894 C CA . PHE A 1 113 ? 8.276 -15.533 10.426 1.00 34.72 113 PHE A CA 1
ATOM 895 C C . PHE A 1 113 ? 9.295 -14.822 11.320 1.00 34.72 113 PHE A C 1
ATOM 897 O O . PHE A 1 113 ? 9.679 -15.318 12.380 1.00 34.72 113 PHE A O 1
ATOM 904 N N . MET A 1 114 ? 9.836 -13.705 10.838 1.00 38.78 114 MET A N 1
ATOM 905 C CA . MET A 1 114 ? 10.757 -12.890 11.617 1.00 38.78 114 MET A CA 1
ATOM 906 C C . MET A 1 114 ? 9.936 -12.123 12.657 1.00 38.78 114 MET A C 1
ATOM 908 O O . MET A 1 114 ? 9.387 -11.059 12.385 1.00 38.78 114 MET A O 1
ATOM 912 N N . GLU A 1 115 ? 9.802 -12.711 13.846 1.00 38.66 115 GLU A N 1
ATOM 913 C CA . GLU A 1 115 ? 9.257 -12.054 15.032 1.00 38.66 115 GLU A CA 1
ATOM 914 C C . GLU A 1 115 ? 10.206 -10.902 15.401 1.00 38.66 115 GLU A C 1
ATOM 916 O O . GLU A 1 115 ? 11.274 -11.094 15.989 1.00 38.66 115 GLU A O 1
ATOM 921 N N . SER A 1 116 ? 9.861 -9.699 14.940 1.00 36.81 116 SER A N 1
ATOM 922 C CA . SER A 1 116 ? 10.601 -8.481 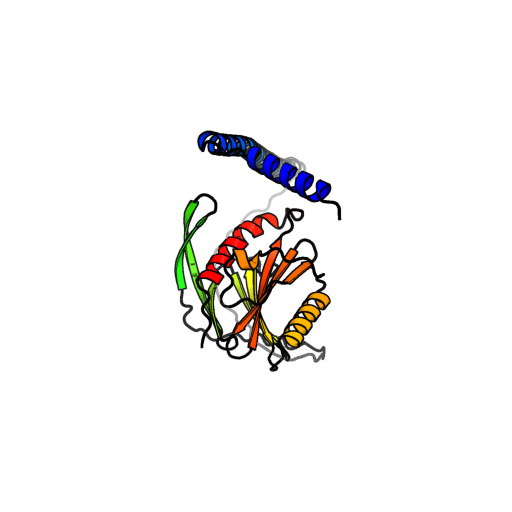15.237 1.00 36.81 116 SER A CA 1
ATOM 923 C C . SER A 1 116 ? 10.488 -8.172 16.724 1.00 36.81 116 SER A C 1
ATOM 925 O O . SER A 1 116 ? 9.404 -7.957 17.259 1.00 36.81 116 SER A O 1
ATOM 927 N N . SER A 1 117 ? 11.653 -8.162 17.362 1.00 36.59 117 SER A N 1
ATOM 928 C CA . SER A 1 117 ? 11.993 -7.592 18.662 1.00 36.59 117 SER A CA 1
ATOM 929 C C . SER A 1 117 ? 11.048 -6.474 19.122 1.00 36.59 117 SER A C 1
ATOM 931 O O . SER A 1 117 ? 10.783 -5.536 18.378 1.00 36.59 117 SER A O 1
ATOM 933 N N . THR A 1 118 ? 10.613 -6.555 20.380 1.00 35.97 118 THR A N 1
ATOM 934 C CA . THR A 1 118 ? 9.882 -5.517 21.121 1.00 35.97 118 THR A CA 1
ATOM 935 C C . THR A 1 118 ? 10.680 -4.209 21.183 1.00 35.97 118 THR A C 1
ATOM 937 O O . THR A 1 118 ? 11.387 -3.958 22.162 1.00 35.97 118 THR A O 1
ATOM 940 N N . ASP A 1 119 ? 10.588 -3.394 20.139 1.00 48.91 119 ASP A N 1
ATOM 941 C CA . ASP A 1 119 ? 10.737 -1.950 20.255 1.00 48.91 119 ASP A CA 1
ATOM 942 C C . ASP A 1 119 ? 9.469 -1.415 20.926 1.00 48.91 119 ASP A C 1
ATOM 944 O O . ASP A 1 119 ? 8.365 -1.877 20.636 1.00 48.91 119 ASP A O 1
ATOM 948 N N . ASP A 1 120 ? 9.620 -0.488 21.872 1.00 57.50 120 ASP A N 1
ATOM 949 C CA . ASP A 1 120 ? 8.491 0.194 22.503 1.00 57.50 120 ASP A CA 1
ATOM 950 C C . ASP A 1 120 ? 7.607 0.801 21.397 1.00 57.50 120 ASP A C 1
ATOM 952 O O . ASP A 1 120 ? 7.985 1.796 20.777 1.00 57.50 120 ASP A O 1
ATOM 956 N N . GLU A 1 121 ? 6.454 0.178 21.123 1.00 73.38 121 GLU A N 1
ATOM 957 C CA . GLU A 1 121 ? 5.522 0.604 20.079 1.00 73.38 121 GLU A CA 1
ATOM 958 C C . GLU A 1 121 ? 5.109 2.061 20.325 1.00 73.38 121 GLU A C 1
ATOM 960 O O . GLU A 1 121 ? 4.325 2.380 21.227 1.00 73.38 121 GLU A O 1
ATOM 965 N N . GLU A 1 122 ? 5.673 2.979 19.537 1.00 88.69 122 GLU A N 1
ATOM 966 C CA . GLU A 1 122 ? 5.355 4.396 19.638 1.00 88.69 122 GLU A CA 1
ATOM 967 C C . GLU A 1 122 ? 3.910 4.595 19.167 1.00 88.69 122 GLU A C 1
ATOM 969 O O . GLU A 1 122 ? 3.604 4.525 17.975 1.00 88.69 122 GLU A O 1
ATOM 974 N N . THR A 1 123 ? 3.010 4.840 20.119 1.00 92.31 123 THR A N 1
ATOM 975 C CA . THR A 1 123 ? 1.599 5.126 19.853 1.00 92.31 123 THR A CA 1
ATOM 976 C C . THR A 1 123 ? 1.308 6.615 20.008 1.00 92.31 123 THR A C 1
ATOM 978 O O . THR A 1 123 ? 1.862 7.299 20.874 1.00 92.31 123 THR A O 1
ATOM 981 N N . LYS A 1 124 ? 0.409 7.145 19.175 1.00 93.25 124 LYS A N 1
ATOM 982 C CA . LYS A 1 124 ? -0.126 8.508 19.319 1.00 93.25 124 LYS A CA 1
ATOM 983 C C . LYS A 1 124 ? -1.625 8.535 19.051 1.00 93.25 124 LYS A C 1
ATOM 985 O O . LYS A 1 124 ? -2.137 7.723 18.290 1.00 93.25 124 LYS A O 1
ATOM 990 N N . THR A 1 125 ? -2.324 9.498 19.645 1.00 92.62 125 THR A N 1
ATOM 991 C CA . THR A 1 125 ? -3.727 9.771 19.313 1.00 92.62 125 THR A CA 1
ATOM 992 C C . THR A 1 125 ? -3.794 10.860 18.254 1.00 92.62 125 THR A C 1
ATOM 994 O O . THR A 1 125 ? -3.214 11.933 18.429 1.00 92.62 125 THR A O 1
ATOM 997 N N . ILE A 1 126 ? -4.506 10.592 17.165 1.00 91.62 126 ILE A N 1
ATOM 998 C CA . ILE A 1 126 ? -4.794 11.552 16.102 1.00 91.62 126 ILE A CA 1
ATOM 999 C C . ILE A 1 126 ? -6.292 11.849 16.058 1.00 91.62 126 ILE A C 1
ATOM 1001 O O . ILE A 1 126 ? -7.117 10.994 16.376 1.00 91.62 126 ILE A O 1
ATOM 1005 N N . THR A 1 127 ? -6.644 13.065 15.649 1.00 90.94 127 THR A N 1
ATOM 1006 C CA . THR A 1 127 ? -8.034 13.433 15.368 1.00 90.94 127 THR A CA 1
ATOM 1007 C C . THR A 1 127 ? -8.304 13.229 13.884 1.00 90.94 127 THR A C 1
ATOM 1009 O O . THR A 1 127 ? -7.623 13.814 13.040 1.00 90.94 127 THR A O 1
ATOM 1012 N N . ILE A 1 128 ? -9.306 12.417 13.568 1.00 88.44 128 ILE A N 1
ATOM 1013 C CA . ILE A 1 128 ? -9.776 12.165 12.206 1.00 88.44 128 ILE A CA 1
ATOM 1014 C C . ILE A 1 128 ? -11.169 12.762 12.032 1.00 88.44 128 ILE A C 1
ATOM 1016 O O . ILE A 1 128 ? -11.962 12.795 12.967 1.00 88.44 128 ILE A O 1
ATOM 1020 N N . VAL A 1 129 ? -11.470 13.254 10.833 1.00 86.38 129 VAL A N 1
ATOM 1021 C CA . VAL A 1 129 ? -12.804 13.762 10.494 1.00 86.38 129 VAL A CA 1
ATOM 1022 C C . VAL A 1 129 ? -13.480 12.736 9.599 1.00 86.38 129 VAL A C 1
ATOM 1024 O O . VAL A 1 129 ? -12.935 12.382 8.552 1.00 86.38 129 VAL A O 1
ATOM 1027 N N . ASP A 1 130 ? -14.642 12.243 10.017 1.00 83.88 130 ASP A N 1
ATOM 1028 C CA . ASP A 1 130 ? -15.426 11.300 9.226 1.00 83.88 130 ASP A CA 1
ATOM 1029 C C . ASP A 1 130 ? -16.116 11.976 8.024 1.00 83.88 130 ASP A C 1
ATOM 1031 O O . ASP A 1 130 ? -16.079 13.197 7.832 1.00 83.88 130 ASP A O 1
ATOM 1035 N N . GLU A 1 131 ? -16.769 11.175 7.182 1.00 78.94 131 GLU A N 1
ATOM 1036 C CA . GLU A 1 131 ? -17.483 11.686 6.007 1.00 78.94 131 GLU A CA 1
ATOM 1037 C C . GLU A 1 131 ? -18.696 12.567 6.362 1.00 78.94 131 GLU A C 1
ATOM 1039 O O . GLU A 1 131 ? -19.159 13.365 5.538 1.00 78.94 131 GLU A O 1
ATOM 1044 N N . GLU A 1 132 ? -19.217 12.450 7.587 1.00 84.75 132 GLU A N 1
ATOM 1045 C CA . GLU A 1 132 ? -20.301 13.281 8.110 1.00 84.75 132 GLU A CA 1
ATOM 1046 C C . GLU A 1 132 ? -19.798 14.621 8.683 1.00 84.75 132 GLU A C 1
ATOM 1048 O O . GLU A 1 132 ? -20.611 15.515 8.959 1.00 84.75 132 GLU A O 1
ATOM 1053 N N . GLY A 1 133 ? -18.477 14.798 8.790 1.00 86.81 133 GLY A N 1
ATOM 1054 C CA . GLY A 1 133 ? -17.817 15.975 9.346 1.00 86.81 133 GLY A CA 1
ATOM 1055 C C . GLY A 1 133 ? -17.698 15.955 10.871 1.00 86.81 133 GLY A C 1
ATOM 1056 O O . GLY A 1 133 ? -17.530 17.020 11.468 1.00 86.81 133 GLY A O 1
ATOM 1057 N N . LEU A 1 134 ? -17.842 14.790 11.503 1.00 91.00 134 LEU A N 1
ATOM 1058 C CA . LEU A 1 134 ? -17.619 14.596 12.930 1.00 91.00 134 LEU A CA 1
ATOM 1059 C C . LEU A 1 134 ? -16.146 14.283 13.186 1.00 91.00 134 LEU A C 1
ATOM 1061 O O . LEU A 1 134 ? -15.516 13.527 12.451 1.00 91.00 134 LEU A O 1
ATOM 1065 N N . GLU A 1 135 ? -15.609 14.893 14.236 1.00 91.94 135 GLU A N 1
ATOM 1066 C CA . GLU A 1 135 ? -14.269 14.605 14.734 1.00 91.94 135 GLU A CA 1
ATOM 1067 C C . GLU A 1 135 ? -14.320 13.356 15.619 1.00 91.94 135 GLU A C 1
ATOM 1069 O O . GLU A 1 135 ? -15.153 13.270 16.525 1.00 91.94 135 GLU A O 1
ATOM 1074 N N . ASP A 1 136 ? -13.421 12.415 15.352 1.00 89.75 136 ASP A N 1
ATOM 1075 C CA . ASP A 1 136 ? -13.193 11.209 16.140 1.00 89.75 136 ASP A CA 1
ATOM 1076 C C . ASP A 1 136 ? -11.713 11.127 16.536 1.00 89.75 136 ASP A C 1
ATOM 1078 O O . ASP A 1 136 ? -10.838 11.668 15.851 1.00 89.75 136 ASP A O 1
ATOM 1082 N N . GLU A 1 137 ? -11.425 10.480 17.659 1.00 91.38 137 GLU A N 1
ATOM 1083 C CA . GLU A 1 137 ? -10.063 10.283 18.150 1.00 91.38 137 GLU A CA 1
ATOM 1084 C C . GLU A 1 137 ? -9.646 8.835 17.941 1.00 91.38 137 GLU A C 1
ATOM 1086 O O . GLU A 1 137 ? -10.351 7.904 18.325 1.00 91.38 137 GLU A O 1
ATOM 1091 N N . LYS A 1 138 ? -8.464 8.648 17.359 1.00 90.75 138 LYS A N 1
ATOM 1092 C CA . LYS A 1 138 ? -7.950 7.331 17.015 1.00 90.75 138 LYS A CA 1
ATOM 1093 C C . LYS A 1 138 ? -6.528 7.147 17.509 1.00 90.75 138 LYS A C 1
ATOM 1095 O O . LYS A 1 138 ? -5.687 8.019 17.296 1.00 90.75 138 LYS A O 1
ATOM 1100 N N . THR A 1 139 ? -6.252 6.022 18.159 1.00 92.06 139 THR A N 1
ATOM 1101 C CA . THR A 1 139 ? -4.889 5.641 18.543 1.00 92.06 139 THR A CA 1
ATOM 1102 C C . THR A 1 139 ? -4.236 4.899 17.388 1.00 92.06 139 THR A C 1
ATOM 1104 O O . THR A 1 139 ? -4.790 3.931 16.881 1.00 92.06 139 THR A O 1
ATOM 1107 N N . VAL A 1 140 ? -3.067 5.371 16.970 1.00 95.12 140 VAL A N 1
ATOM 1108 C CA . VAL A 1 140 ? -2.286 4.790 15.880 1.00 95.12 140 VAL A CA 1
ATOM 1109 C C . VAL A 1 140 ? -0.907 4.383 16.378 1.00 95.12 140 VAL A C 1
ATOM 1111 O O . VAL A 1 140 ? -0.322 5.065 17.224 1.00 95.12 140 VAL A O 1
ATOM 1114 N N . THR A 1 141 ? -0.393 3.292 15.827 1.00 95.56 141 THR A N 1
ATOM 1115 C CA . THR A 1 141 ? 0.923 2.721 16.101 1.00 95.56 141 THR A CA 1
ATOM 1116 C C . THR A 1 141 ? 1.875 3.079 14.969 1.00 95.56 141 THR A C 1
ATOM 1118 O O . THR A 1 141 ? 1.513 3.043 13.790 1.00 95.56 141 THR A O 1
ATOM 1121 N N . LYS A 1 142 ? 3.099 3.470 15.321 1.00 96.00 142 LYS A N 1
ATOM 1122 C CA . LYS A 1 142 ? 4.143 3.780 14.349 1.00 96.00 142 LYS A CA 1
ATOM 1123 C C . LYS A 1 142 ? 4.700 2.500 13.737 1.00 96.00 142 LYS A C 1
ATOM 1125 O O . LYS A 1 142 ? 5.140 1.605 14.449 1.00 96.00 142 LYS A O 1
ATOM 1130 N N . LEU A 1 143 ? 4.746 2.461 12.413 1.00 95.94 143 LEU A N 1
ATOM 1131 C CA . LEU A 1 143 ? 5.511 1.488 11.650 1.00 95.94 143 LEU A CA 1
ATOM 1132 C C . LEU A 1 143 ? 6.824 2.136 11.226 1.00 95.94 143 LEU A C 1
ATOM 1134 O O . LEU A 1 143 ? 6.815 3.166 10.551 1.00 95.94 143 LEU A O 1
ATOM 1138 N N . VAL A 1 144 ? 7.941 1.530 11.615 1.00 95.88 144 VAL A N 1
ATOM 1139 C CA . VAL A 1 144 ? 9.276 1.870 11.119 1.00 95.88 144 VAL A CA 1
ATOM 1140 C C . VAL A 1 144 ? 9.779 0.672 10.336 1.00 95.88 144 VAL A C 1
ATOM 1142 O O . VAL A 1 144 ? 9.810 -0.435 10.866 1.00 95.88 144 VAL A O 1
ATOM 1145 N N . ASN A 1 145 ? 10.143 0.880 9.074 1.00 95.19 145 ASN A N 1
ATOM 1146 C CA . ASN A 1 145 ? 10.776 -0.150 8.269 1.00 95.19 145 ASN A CA 1
ATOM 1147 C C . ASN A 1 145 ? 12.082 0.398 7.689 1.00 95.19 145 ASN A C 1
ATOM 1149 O O . ASN A 1 145 ? 12.073 1.194 6.748 1.00 95.19 145 ASN A O 1
ATOM 1153 N N . ASP A 1 146 ? 13.200 -0.034 8.271 1.00 93.62 146 ASP A N 1
ATOM 1154 C CA . ASP A 1 146 ? 14.535 0.386 7.846 1.00 93.62 146 ASP A CA 1
ATOM 1155 C C . ASP A 1 146 ? 14.937 -0.242 6.498 1.00 93.62 146 ASP A C 1
ATOM 1157 O O . ASP A 1 146 ? 15.611 0.408 5.701 1.00 93.62 146 ASP A O 1
ATOM 1161 N N . GLU A 1 147 ? 14.485 -1.467 6.199 1.00 92.69 147 GLU A N 1
ATOM 1162 C CA . GLU A 1 147 ? 14.803 -2.184 4.948 1.00 92.69 147 GLU A CA 1
ATOM 1163 C C . GLU A 1 147 ? 14.237 -1.464 3.712 1.00 92.69 147 GLU A C 1
ATOM 1165 O O . GLU A 1 147 ? 14.909 -1.312 2.691 1.00 92.69 147 GLU A O 1
ATOM 1170 N N . LEU A 1 148 ? 13.008 -0.962 3.831 1.00 94.44 148 LEU A N 1
ATOM 1171 C CA . LEU A 1 148 ? 12.304 -0.176 2.821 1.00 94.44 148 LEU A CA 1
ATOM 1172 C C . LEU A 1 148 ? 12.421 1.333 3.055 1.00 94.44 148 LEU A C 1
ATOM 1174 O O . LEU A 1 148 ? 11.807 2.109 2.326 1.00 94.44 148 LEU A O 1
ATOM 1178 N N . SER A 1 149 ? 13.197 1.748 4.058 1.00 94.62 149 SER A N 1
ATOM 1179 C CA . SER A 1 149 ? 13.488 3.147 4.362 1.00 94.62 149 SER A CA 1
ATOM 1180 C C . SER A 1 149 ? 12.230 4.022 4.419 1.00 94.62 149 SER A C 1
ATOM 1182 O O . SER A 1 149 ? 12.138 5.051 3.754 1.00 94.62 149 SER A O 1
ATOM 1184 N N . PHE A 1 150 ? 11.246 3.649 5.238 1.00 96.44 150 PHE A N 1
ATOM 1185 C CA . PHE A 1 150 ? 10.092 4.510 5.500 1.00 96.44 150 PHE A CA 1
ATOM 1186 C C . PHE A 1 150 ? 9.562 4.387 6.927 1.00 96.44 150 PHE A C 1
ATOM 1188 O O . PHE A 1 150 ? 9.817 3.427 7.655 1.00 96.44 150 PHE A O 1
ATOM 1195 N N . THR A 1 151 ? 8.771 5.383 7.314 1.00 96.94 151 THR A N 1
ATOM 1196 C CA . THR A 1 151 ? 7.930 5.338 8.509 1.00 96.94 151 THR A CA 1
ATOM 1197 C C . THR A 1 151 ? 6.515 5.766 8.170 1.00 96.94 151 THR A C 1
ATOM 1199 O O . THR A 1 151 ? 6.306 6.586 7.279 1.00 96.94 151 THR A O 1
ATOM 1202 N N . THR A 1 152 ? 5.535 5.212 8.868 1.00 96.88 152 THR A N 1
ATOM 1203 C CA . THR A 1 152 ? 4.135 5.637 8.782 1.00 96.88 152 THR A CA 1
ATOM 1204 C C . THR A 1 152 ? 3.417 5.309 10.091 1.00 96.88 152 THR A C 1
ATOM 1206 O O . THR A 1 152 ? 4.027 4.805 11.035 1.00 96.88 152 THR A O 1
ATOM 1209 N N . PHE A 1 153 ? 2.128 5.610 10.170 1.00 96.25 153 PHE A N 1
ATOM 1210 C CA . PHE A 1 153 ? 1.266 5.231 11.277 1.00 96.25 153 PHE A CA 1
ATOM 1211 C C . PHE A 1 153 ? 0.064 4.454 10.751 1.00 96.25 153 PHE A C 1
ATOM 1213 O O . PHE A 1 153 ? -0.523 4.815 9.733 1.00 96.25 153 PHE A O 1
ATOM 1220 N N . TYR A 1 154 ? -0.309 3.406 11.473 1.00 94.81 154 TYR A N 1
ATOM 1221 C CA . TYR A 1 154 ? -1.462 2.566 11.174 1.00 94.81 154 TYR A CA 1
ATOM 1222 C C . TYR A 1 154 ? -2.272 2.323 12.451 1.00 94.81 154 TYR A C 1
ATOM 1224 O O . TYR A 1 154 ? -1.803 2.577 13.558 1.00 94.81 154 TYR A O 1
ATOM 1232 N N . ASP A 1 155 ? -3.521 1.901 12.314 1.00 93.38 155 ASP A N 1
ATOM 1233 C CA . ASP A 1 155 ? -4.397 1.632 13.456 1.00 93.38 155 ASP A CA 1
ATOM 1234 C C . ASP A 1 155 ? -4.129 0.249 14.072 1.00 93.38 155 ASP A C 1
ATOM 1236 O O . ASP A 1 155 ? -3.786 -0.691 13.367 1.00 93.38 155 ASP A O 1
ATOM 1240 N N . ALA A 1 156 ? -4.318 0.119 15.385 1.00 87.31 156 ALA A N 1
ATOM 1241 C CA . ALA A 1 156 ? -4.135 -1.123 16.134 1.00 87.31 156 ALA A CA 1
ATOM 1242 C C . ALA A 1 156 ? -5.081 -2.259 15.697 1.00 87.31 156 ALA A C 1
ATOM 1244 O O . ALA A 1 156 ? -4.799 -3.424 15.964 1.00 87.31 156 ALA A O 1
ATOM 1245 N N . GLU A 1 157 ? -6.192 -1.946 15.022 1.00 89.62 157 GLU A N 1
ATOM 1246 C CA . GLU A 1 157 ? -7.062 -2.947 14.378 1.00 89.62 157 GLU A CA 1
ATOM 1247 C C . GLU A 1 157 ? -6.504 -3.478 13.043 1.00 89.62 157 GLU A C 1
ATOM 1249 O O . GLU A 1 157 ? -7.201 -4.173 12.302 1.00 89.62 157 GLU A O 1
ATOM 1254 N N . PHE A 1 158 ? -5.266 -3.138 12.691 1.00 93.00 158 PHE A N 1
ATOM 1255 C CA . PHE A 1 158 ? -4.600 -3.619 11.488 1.00 93.00 158 PHE A CA 1
ATOM 1256 C C . PHE A 1 158 ? -3.406 -4.488 11.850 1.00 93.00 158 PHE A C 1
ATOM 1258 O O . PHE A 1 158 ? -2.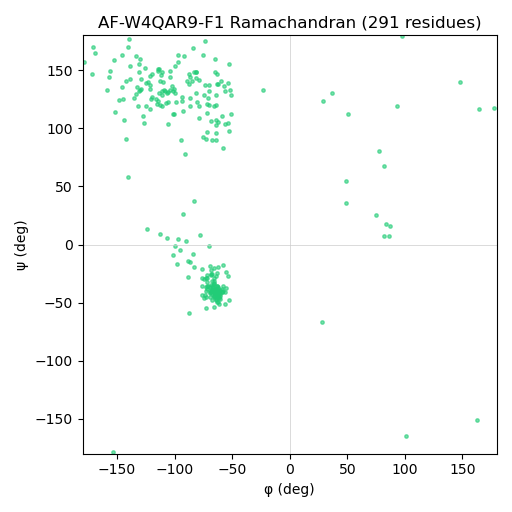760 -4.324 12.881 1.00 93.00 158 PHE A O 1
ATOM 1265 N N . GLU A 1 159 ? -3.116 -5.425 10.961 1.00 94.50 159 GLU A N 1
ATOM 1266 C CA . GLU A 1 159 ? -2.016 -6.363 11.095 1.00 94.50 159 GLU A CA 1
ATOM 1267 C C . GLU A 1 159 ? -0.987 -6.090 10.004 1.00 94.50 159 GLU A C 1
ATOM 1269 O O . GLU A 1 159 ? -1.338 -5.975 8.827 1.00 94.50 159 GLU A O 1
ATOM 1274 N N . VAL A 1 160 ? 0.279 -5.976 10.400 1.00 96.06 160 VAL A N 1
ATOM 1275 C CA . VAL A 1 160 ? 1.395 -5.740 9.482 1.00 96.06 160 VAL A CA 1
ATOM 1276 C C . VAL A 1 160 ? 2.123 -7.051 9.229 1.00 96.06 160 VAL A C 1
ATOM 1278 O O . VAL A 1 160 ? 2.431 -7.797 10.156 1.00 96.06 160 VAL A O 1
ATOM 1281 N N . GLU A 1 161 ? 2.416 -7.324 7.966 1.00 96.62 161 GLU A N 1
ATOM 1282 C CA . GLU A 1 161 ? 3.197 -8.471 7.532 1.00 96.62 161 GLU A CA 1
ATOM 1283 C C . GLU A 1 161 ? 4.425 -8.006 6.755 1.00 96.62 161 GLU A C 1
ATOM 1285 O O . GLU A 1 161 ? 4.337 -7.149 5.874 1.00 96.62 161 GLU A O 1
ATOM 1290 N N . HIS A 1 162 ? 5.571 -8.589 7.095 1.00 96.69 162 HIS A N 1
ATOM 1291 C CA . HIS A 1 162 ? 6.847 -8.358 6.434 1.00 96.69 162 HIS A CA 1
ATOM 1292 C C . HIS A 1 162 ? 7.224 -9.635 5.694 1.00 96.69 162 HIS A C 1
ATOM 1294 O O . HIS A 1 162 ? 7.377 -10.689 6.311 1.00 96.69 162 HIS A O 1
ATOM 1300 N N . ILE A 1 163 ? 7.360 -9.544 4.376 1.00 95.69 163 ILE A N 1
ATOM 1301 C CA . ILE A 1 163 ? 7.666 -10.684 3.520 1.00 95.69 163 ILE A CA 1
ATOM 1302 C C . ILE A 1 163 ? 8.961 -10.376 2.779 1.00 95.69 163 ILE A C 1
ATOM 1304 O O . ILE A 1 163 ? 9.041 -9.440 1.987 1.00 95.69 163 ILE A O 1
ATOM 1308 N N . ASN A 1 164 ? 9.980 -11.185 3.045 1.00 93.69 164 ASN A N 1
ATOM 1309 C CA . ASN A 1 164 ? 11.268 -11.110 2.374 1.00 93.69 164 ASN A CA 1
ATOM 1310 C C . ASN A 1 164 ? 11.382 -12.281 1.397 1.00 93.69 164 ASN A C 1
ATOM 1312 O O . ASN A 1 164 ? 11.587 -13.427 1.795 1.00 93.69 164 ASN A O 1
ATOM 1316 N N . HIS A 1 165 ? 11.214 -11.987 0.110 1.00 92.12 165 HIS A N 1
ATOM 1317 C CA . HIS A 1 165 ? 11.477 -12.915 -0.984 1.00 92.12 165 HIS A CA 1
ATOM 1318 C C . HIS A 1 165 ? 12.912 -12.746 -1.487 1.00 92.12 165 HIS A C 1
ATOM 1320 O O . HIS A 1 165 ? 13.541 -11.710 -1.274 1.00 92.12 165 HIS A O 1
ATOM 1326 N N . GLU A 1 166 ? 13.427 -13.739 -2.220 1.00 91.62 166 GLU A N 1
ATOM 1327 C CA . GLU A 1 166 ? 14.758 -13.644 -2.841 1.00 91.62 166 GLU A CA 1
ATOM 1328 C C . GLU A 1 166 ? 14.882 -12.399 -3.737 1.00 91.62 166 GLU A C 1
ATOM 1330 O O . GLU A 1 166 ? 15.918 -11.737 -3.748 1.00 91.62 166 GLU A O 1
ATOM 1335 N N . GLN A 1 167 ? 13.802 -12.046 -4.440 1.00 93.12 167 GLN A N 1
ATOM 1336 C CA . GLN A 1 167 ? 13.782 -10.968 -5.430 1.00 93.12 167 GLN A CA 1
ATOM 1337 C C . GLN A 1 167 ? 13.230 -9.638 -4.900 1.00 93.12 167 GLN A C 1
ATOM 1339 O O . GLN A 1 167 ? 13.464 -8.606 -5.528 1.00 93.12 167 GLN A O 1
ATOM 1344 N N . SER A 1 168 ? 12.523 -9.625 -3.767 1.00 95.69 168 SER A N 1
ATOM 1345 C CA . SER A 1 168 ? 11.856 -8.418 -3.267 1.00 95.69 168 SER A CA 1
ATOM 1346 C C . SER A 1 168 ? 11.603 -8.433 -1.763 1.00 95.69 168 SER A C 1
ATOM 1348 O O . SER A 1 168 ? 11.270 -9.475 -1.198 1.00 95.69 168 SER A O 1
ATOM 1350 N N . THR A 1 169 ? 11.611 -7.252 -1.156 1.00 96.69 169 THR A N 1
ATOM 1351 C CA . THR A 1 169 ? 11.089 -6.997 0.189 1.00 96.69 169 THR A CA 1
ATOM 1352 C C . THR A 1 169 ? 9.713 -6.346 0.086 1.00 96.69 169 THR A C 1
ATOM 1354 O O . THR A 1 169 ? 9.510 -5.387 -0.665 1.00 96.69 169 THR A O 1
ATOM 1357 N N . VAL A 1 170 ? 8.759 -6.875 0.847 1.00 97.62 170 VAL A N 1
ATOM 1358 C CA . VAL A 1 170 ? 7.350 -6.485 0.823 1.00 97.62 170 VAL A CA 1
ATOM 1359 C C . VAL A 1 170 ? 6.876 -6.204 2.247 1.00 97.62 170 VAL A C 1
ATOM 1361 O O . VAL A 1 170 ? 7.106 -6.995 3.159 1.00 97.62 170 VAL A O 1
ATOM 1364 N N . VAL A 1 171 ? 6.166 -5.095 2.431 1.00 98.12 171 VAL A N 1
ATOM 1365 C CA . VAL A 1 171 ? 5.408 -4.803 3.654 1.00 98.12 171 VAL A CA 1
ATOM 1366 C C . VAL A 1 171 ? 3.947 -4.647 3.294 1.00 98.12 171 VAL A C 1
ATOM 1368 O O . VAL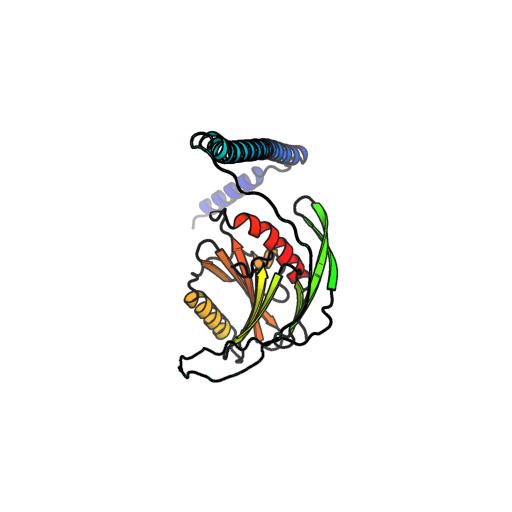 A 1 171 ? 3.612 -3.843 2.428 1.00 98.12 171 VAL A O 1
ATOM 1371 N N . GLN A 1 172 ? 3.080 -5.384 3.977 1.00 97.75 172 GLN A N 1
ATOM 1372 C CA . GLN A 1 172 ? 1.636 -5.373 3.770 1.00 97.75 172 GLN A CA 1
ATOM 1373 C C . GLN A 1 172 ? 0.917 -5.020 5.068 1.00 97.75 172 GLN A C 1
ATOM 1375 O O . GLN A 1 172 ? 1.284 -5.492 6.139 1.00 97.75 172 GLN A O 1
ATOM 1380 N N . ILE A 1 173 ? -0.129 -4.206 4.970 1.00 96.88 173 ILE A N 1
ATOM 1381 C CA . ILE A 1 173 ? -1.019 -3.859 6.076 1.00 96.88 173 ILE A CA 1
ATOM 1382 C C . ILE A 1 173 ? -2.404 -4.409 5.746 1.00 96.88 173 ILE A C 1
ATOM 1384 O O . ILE A 1 173 ? -2.996 -4.045 4.729 1.00 96.88 173 ILE A O 1
ATOM 1388 N N . PHE A 1 174 ? -2.930 -5.276 6.605 1.00 95.50 174 PHE A N 1
ATOM 1389 C CA . PHE A 1 174 ? -4.244 -5.903 6.477 1.00 95.50 174 PHE A CA 1
ATOM 1390 C C . PHE A 1 174 ? -5.198 -5.387 7.544 1.00 95.50 174 PHE A C 1
ATOM 1392 O O . PHE A 1 174 ? -4.786 -5.098 8.664 1.00 95.50 174 PHE A O 1
ATOM 1399 N N . ALA A 1 175 ? -6.490 -5.323 7.228 1.00 92.31 175 ALA A N 1
ATOM 1400 C CA . ALA A 1 175 ? -7.501 -5.123 8.260 1.00 92.31 175 ALA A CA 1
ATOM 1401 C C . ALA A 1 175 ? -7.617 -6.386 9.133 1.00 92.31 175 ALA A C 1
ATOM 1403 O O . ALA A 1 175 ? -7.646 -7.499 8.603 1.00 92.31 175 ALA A O 1
ATOM 1404 N N . ASN A 1 176 ? -7.719 -6.222 10.453 1.00 91.88 176 ASN A N 1
ATOM 1405 C CA . ASN A 1 176 ? -7.928 -7.309 11.409 1.00 91.88 176 ASN A CA 1
ATOM 1406 C C . ASN A 1 176 ? -8.879 -6.875 12.541 1.00 91.88 176 ASN A C 1
ATOM 1408 O O . ASN A 1 176 ? -8.476 -6.436 13.616 1.00 91.88 176 ASN A O 1
ATOM 1412 N N . TYR A 1 177 ? -10.179 -7.104 12.342 1.00 87.19 177 TYR A N 1
ATOM 1413 C CA . TYR A 1 177 ? -11.218 -6.818 13.345 1.00 87.19 177 TYR A CA 1
ATOM 1414 C C . TYR A 1 177 ? -11.372 -7.940 14.394 1.00 87.19 177 TYR A C 1
ATOM 1416 O O . TYR A 1 177 ? -12.483 -8.295 14.796 1.00 87.19 177 TYR A O 1
ATOM 1424 N N . GLY A 1 178 ? -10.257 -8.555 14.802 1.00 84.75 178 GLY A N 1
ATOM 1425 C CA . GLY A 1 178 ? -10.197 -9.599 15.831 1.00 84.75 178 GLY A CA 1
ATOM 1426 C C . GLY A 1 178 ? -10.547 -11.015 15.359 1.00 84.75 178 GLY A C 1
ATOM 1427 O O . GLY A 1 178 ? -10.667 -11.919 16.186 1.00 84.75 178 GLY A O 1
ATOM 1428 N N . GLN A 1 179 ? -10.723 -11.228 14.052 1.00 85.19 179 GLN A N 1
ATOM 1429 C CA . GLN A 1 179 ? -10.986 -12.548 13.450 1.00 85.19 179 GLN A CA 1
ATOM 1430 C C . GLN A 1 179 ? -9.826 -13.043 12.571 1.00 85.19 179 GLN A C 1
ATOM 1432 O O . GLN A 1 179 ? -9.965 -14.063 11.897 1.00 85.19 179 GLN A O 1
ATOM 1437 N N . GLY A 1 180 ? -8.688 -12.345 12.609 1.00 88.25 180 GLY A N 1
ATOM 1438 C CA . GLY A 1 180 ? -7.544 -12.575 11.733 1.00 88.25 180 GLY A CA 1
ATOM 1439 C C . GLY A 1 180 ? -7.532 -11.624 10.538 1.00 88.25 180 GLY A C 1
ATOM 1440 O O . GLY A 1 180 ? -8.420 -10.781 10.385 1.00 88.25 180 GLY A O 1
ATOM 1441 N N . LYS A 1 181 ? -6.501 -11.774 9.703 1.00 91.38 181 LYS A N 1
ATOM 1442 C CA . LYS A 1 181 ? -6.293 -10.977 8.490 1.00 91.38 181 LYS A CA 1
ATOM 1443 C C . LYS A 1 181 ? -7.495 -11.070 7.553 1.00 91.38 181 LYS A C 1
ATOM 1445 O O . LYS A 1 181 ? -7.980 -12.160 7.245 1.00 91.38 181 LYS A O 1
ATOM 1450 N N . ILE A 1 182 ? -7.944 -9.918 7.072 1.00 90.19 182 ILE A N 1
ATOM 1451 C CA . ILE A 1 182 ? -9.019 -9.796 6.090 1.00 90.19 182 ILE A CA 1
ATOM 1452 C C . ILE A 1 182 ? -8.404 -9.381 4.758 1.00 90.19 182 ILE A C 1
ATOM 1454 O O . ILE A 1 182 ? -7.765 -8.335 4.658 1.00 90.19 182 ILE A O 1
ATOM 1458 N N . GLU A 1 183 ? -8.621 -10.198 3.729 1.00 90.94 183 GLU A N 1
ATOM 1459 C CA . GLU A 1 183 ? -8.271 -9.847 2.355 1.00 90.94 183 GLU A CA 1
ATOM 1460 C C . GLU A 1 183 ? -9.338 -8.948 1.707 1.00 90.94 183 GLU A C 1
ATOM 1462 O O . GLU A 1 183 ? -10.535 -9.112 1.973 1.00 90.94 183 GLU A O 1
ATOM 1467 N N . PRO A 1 184 ? -8.940 -8.041 0.794 1.00 92.12 184 PRO A N 1
ATOM 1468 C CA . PRO A 1 184 ? -7.583 -7.824 0.278 1.00 92.12 184 PRO A CA 1
ATOM 1469 C C . PRO A 1 184 ? -6.731 -6.920 1.186 1.00 92.12 184 PRO A C 1
ATOM 1471 O O . PRO A 1 184 ? -7.250 -6.262 2.084 1.00 92.12 184 PRO A O 1
ATOM 1474 N N . VAL A 1 185 ? -5.424 -6.850 0.908 1.00 94.88 185 VAL A N 1
ATOM 1475 C CA . VAL A 1 185 ? -4.497 -5.941 1.604 1.00 94.88 185 VAL A CA 1
ATOM 1476 C C . VAL A 1 185 ? -4.996 -4.488 1.551 1.00 94.88 185 VAL A C 1
ATOM 1478 O O . VAL A 1 185 ? -5.485 -4.029 0.517 1.00 94.88 185 VAL A O 1
ATOM 1481 N N . LEU A 1 186 ? -4.880 -3.745 2.650 1.00 95.31 186 LEU A N 1
ATOM 1482 C CA . LEU A 1 186 ? -5.214 -2.319 2.684 1.00 95.31 186 LEU A CA 1
ATOM 1483 C C . LEU A 1 186 ? -4.143 -1.517 1.934 1.00 95.31 186 LEU A C 1
ATOM 1485 O O . LEU A 1 186 ? -4.449 -0.755 1.013 1.00 95.31 186 LEU A O 1
ATOM 1489 N N . PHE A 1 187 ? -2.891 -1.697 2.345 1.00 97.38 187 PHE A N 1
ATOM 1490 C CA . PHE A 1 187 ? -1.735 -0.959 1.855 1.00 97.38 187 PHE A CA 1
ATOM 1491 C C . PHE A 1 187 ? -0.524 -1.878 1.743 1.00 97.38 187 PHE A C 1
ATOM 1493 O O . PHE A 1 187 ? -0.301 -2.717 2.610 1.00 97.38 187 PHE A O 1
ATOM 1500 N N . GLU A 1 188 ? 0.258 -1.707 0.687 1.00 97.94 188 GLU A N 1
ATOM 1501 C CA . GLU A 1 188 ? 1.476 -2.466 0.450 1.00 97.94 188 GLU A CA 1
ATOM 1502 C C . GLU A 1 188 ? 2.590 -1.562 -0.083 1.00 97.94 188 GLU A C 1
ATOM 1504 O O . GLU A 1 188 ? 2.343 -0.680 -0.908 1.00 97.94 188 GLU A O 1
ATOM 1509 N N . VAL A 1 189 ? 3.816 -1.836 0.363 1.00 98.06 189 VAL A N 1
ATOM 1510 C CA . VAL A 1 189 ? 5.059 -1.289 -0.187 1.00 98.06 189 VAL A CA 1
ATOM 1511 C C . VAL A 1 189 ? 5.919 -2.452 -0.665 1.00 98.06 189 VAL A C 1
ATOM 1513 O O . VAL A 1 189 ? 6.222 -3.348 0.122 1.00 98.06 189 VAL A O 1
ATOM 1516 N N . VAL A 1 190 ? 6.333 -2.429 -1.930 1.00 97.88 190 VAL A N 1
ATOM 1517 C CA . VAL A 1 190 ? 7.258 -3.420 -2.504 1.00 97.88 190 VAL A CA 1
ATOM 1518 C C . VAL A 1 190 ? 8.505 -2.733 -3.033 1.00 97.88 190 VAL A C 1
ATOM 1520 O O . VAL A 1 190 ? 8.413 -1.710 -3.711 1.00 97.88 190 VAL A O 1
ATOM 1523 N N . LYS A 1 191 ? 9.667 -3.327 -2.777 1.00 96.94 191 LYS A N 1
ATOM 1524 C CA . LYS A 1 191 ? 10.938 -2.963 -3.403 1.00 96.94 191 LYS A CA 1
ATOM 1525 C C . LYS A 1 191 ? 11.637 -4.229 -3.870 1.00 96.94 191 LYS A C 1
ATOM 1527 O O . LYS A 1 191 ? 11.701 -5.208 -3.131 1.00 96.94 191 LYS A O 1
ATOM 1532 N N . PHE A 1 192 ? 12.179 -4.206 -5.078 1.00 95.88 192 PHE A N 1
ATOM 1533 C CA . PHE A 1 192 ? 12.997 -5.308 -5.565 1.00 95.88 192 PHE A CA 1
ATOM 1534 C C . PHE A 1 192 ? 14.434 -5.210 -5.039 1.00 95.88 192 PHE A C 1
ATOM 1536 O O . PHE A 1 192 ? 14.982 -4.117 -4.908 1.00 95.88 192 PHE A O 1
ATOM 1543 N N . ASN A 1 193 ? 15.035 -6.362 -4.740 1.00 91.50 193 ASN A N 1
ATOM 1544 C CA . ASN A 1 193 ? 16.357 -6.455 -4.114 1.00 91.50 193 ASN A CA 1
ATOM 1545 C C . ASN A 1 193 ? 17.499 -6.168 -5.099 1.00 91.50 193 ASN A C 1
ATOM 1547 O O . ASN A 1 193 ? 18.573 -5.724 -4.694 1.00 91.50 193 ASN A O 1
ATOM 1551 N N . GLU A 1 194 ? 17.285 -6.447 -6.386 1.00 91.50 194 GLU A N 1
ATOM 1552 C CA . GLU A 1 194 ? 18.254 -6.173 -7.445 1.00 91.50 194 GLU A CA 1
ATOM 1553 C C . GLU A 1 194 ? 18.062 -4.760 -8.009 1.00 91.50 194 GLU A C 1
ATOM 1555 O O . GLU A 1 194 ? 16.935 -4.305 -8.221 1.00 91.50 194 GLU A O 1
ATOM 1560 N N . GLU A 1 195 ? 19.171 -4.070 -8.298 1.00 91.44 195 GLU A N 1
ATOM 1561 C CA . GLU A 1 195 ? 19.132 -2.802 -9.028 1.00 91.44 195 GLU A CA 1
ATOM 1562 C C . GLU A 1 195 ? 18.595 -3.046 -10.444 1.00 91.44 195 GLU A C 1
ATOM 1564 O O . GLU A 1 195 ? 19.283 -3.600 -11.303 1.00 91.44 195 GLU A O 1
ATOM 1569 N N . MET A 1 196 ? 17.361 -2.611 -10.686 1.00 93.50 196 MET A N 1
ATOM 1570 C CA . MET A 1 196 ? 16.688 -2.719 -11.977 1.00 93.50 196 MET A CA 1
ATOM 1571 C C . MET A 1 196 ? 16.446 -1.345 -12.589 1.00 93.50 196 MET A C 1
ATOM 1573 O O . MET A 1 196 ? 16.241 -0.350 -11.888 1.00 93.50 196 MET A O 1
ATOM 1577 N N . SER A 1 197 ? 16.417 -1.287 -13.920 1.00 95.69 197 SER A N 1
ATOM 1578 C CA . SER A 1 197 ? 15.861 -0.117 -14.594 1.00 95.69 197 SER A CA 1
ATOM 1579 C C . SER A 1 197 ? 14.361 0.007 -14.308 1.00 95.69 197 SER A C 1
ATOM 1581 O O . SER A 1 197 ? 13.690 -0.966 -13.964 1.00 95.69 197 SER A O 1
ATOM 1583 N N . TYR A 1 198 ? 13.817 1.211 -14.486 1.00 95.06 198 TYR A N 1
ATOM 1584 C CA . TYR A 1 198 ? 12.388 1.465 -14.300 1.00 95.06 198 TYR A CA 1
ATOM 1585 C C . TYR A 1 198 ? 11.501 0.497 -15.097 1.00 95.06 198 TYR A C 1
ATOM 1587 O O . TYR A 1 198 ? 10.576 -0.097 -14.550 1.00 95.06 198 TYR A O 1
ATOM 1595 N N . GLU A 1 199 ? 11.808 0.310 -16.385 1.00 96.81 199 GLU A N 1
ATOM 1596 C CA . GLU A 1 199 ? 11.024 -0.548 -17.280 1.00 96.81 199 GLU A CA 1
ATOM 1597 C C . GLU A 1 199 ? 11.059 -2.017 -16.837 1.00 96.81 199 GLU A C 1
ATOM 1599 O O . GLU A 1 199 ? 10.038 -2.702 -16.900 1.00 96.81 199 GLU A O 1
ATOM 1604 N N . GLU A 1 200 ? 12.210 -2.493 -16.353 1.00 96.69 200 GLU A N 1
ATOM 1605 C CA . GLU A 1 200 ? 12.363 -3.848 -15.812 1.00 96.69 200 GLU A CA 1
ATOM 1606 C C . GLU A 1 200 ? 11.570 -4.014 -14.514 1.00 96.69 200 GLU A C 1
ATOM 1608 O O . GLU A 1 200 ? 10.787 -4.952 -14.408 1.00 96.69 200 GLU A O 1
ATOM 1613 N N . ALA A 1 201 ? 11.692 -3.076 -13.571 1.00 96.25 201 ALA A N 1
ATOM 1614 C CA . ALA A 1 201 ? 10.974 -3.127 -12.300 1.00 96.25 201 ALA A CA 1
ATOM 1615 C C . ALA A 1 201 ? 9.449 -3.115 -12.493 1.00 96.25 201 ALA A C 1
ATOM 1617 O O . ALA A 1 201 ? 8.738 -3.911 -11.880 1.00 96.25 201 ALA A O 1
ATOM 1618 N N . VAL A 1 202 ? 8.939 -2.244 -13.372 1.00 97.31 202 VAL A N 1
ATOM 1619 C CA . VAL A 1 202 ? 7.507 -2.190 -13.706 1.00 97.31 202 VAL A CA 1
ATOM 1620 C C . VAL A 1 202 ? 7.052 -3.487 -14.367 1.00 97.31 202 VAL A C 1
ATOM 1622 O O . VAL A 1 202 ? 6.016 -4.027 -13.986 1.00 97.31 202 VAL A O 1
ATOM 1625 N N . SER A 1 203 ? 7.825 -4.008 -15.324 1.00 97.06 203 SER A N 1
ATOM 1626 C CA . SER A 1 203 ? 7.482 -5.254 -16.020 1.00 97.06 203 SER A CA 1
ATOM 1627 C C . SER A 1 203 ? 7.451 -6.449 -15.065 1.00 97.06 203 SER A C 1
ATOM 1629 O O . SER A 1 203 ? 6.543 -7.273 -15.161 1.00 97.06 203 SER A O 1
ATOM 1631 N N . SER A 1 204 ? 8.402 -6.526 -14.129 1.00 96.56 204 SER A N 1
ATOM 1632 C CA . SER A 1 204 ? 8.437 -7.558 -13.087 1.00 96.56 204 SER A CA 1
ATOM 1633 C C . SER A 1 204 ? 7.217 -7.460 -12.172 1.00 96.56 204 SER A C 1
ATOM 1635 O O . SER A 1 204 ? 6.492 -8.437 -12.024 1.00 96.56 204 SER A O 1
ATOM 1637 N N . TYR A 1 205 ? 6.898 -6.265 -11.661 1.00 97.12 205 TYR A N 1
ATOM 1638 C CA . TYR A 1 205 ? 5.723 -6.076 -10.803 1.00 97.12 205 TYR A CA 1
ATOM 1639 C C . TYR A 1 205 ? 4.408 -6.407 -11.531 1.00 97.12 205 TYR A C 1
ATOM 1641 O O . TYR A 1 205 ? 3.498 -7.022 -10.974 1.00 97.12 205 TYR A O 1
ATOM 1649 N N . GLN A 1 206 ? 4.284 -6.009 -12.800 1.00 97.44 206 GLN A N 1
ATOM 1650 C CA . GLN A 1 206 ? 3.127 -6.349 -13.629 1.00 97.44 206 GLN A CA 1
ATOM 1651 C C . GLN A 1 206 ? 2.997 -7.862 -13.829 1.00 97.44 206 GLN A C 1
ATOM 1653 O O . GLN A 1 206 ? 1.879 -8.379 -13.773 1.00 97.44 206 GLN A O 1
ATOM 1658 N N . ALA A 1 207 ? 4.111 -8.571 -14.038 1.00 97.00 207 ALA A N 1
ATOM 1659 C CA . ALA A 1 207 ? 4.116 -10.026 -14.133 1.00 97.00 207 ALA A CA 1
ATOM 1660 C C . ALA A 1 207 ? 3.632 -10.672 -12.825 1.00 97.00 207 ALA A C 1
ATOM 1662 O O . ALA A 1 207 ? 2.728 -11.504 -12.879 1.00 97.00 207 ALA A O 1
ATOM 1663 N N . ASP A 1 208 ? 4.115 -10.207 -11.668 1.00 95.94 208 ASP A N 1
ATOM 1664 C CA . ASP A 1 208 ? 3.683 -10.701 -10.351 1.00 95.94 208 ASP A CA 1
ATOM 1665 C C . ASP A 1 208 ? 2.171 -10.514 -10.135 1.00 95.94 208 ASP A C 1
ATOM 1667 O O . ASP A 1 208 ? 1.473 -11.409 -9.650 1.00 95.94 208 ASP A O 1
ATOM 1671 N N . MET A 1 209 ? 1.620 -9.367 -10.548 1.00 97.25 209 MET A N 1
ATOM 1672 C CA . MET A 1 209 ? 0.179 -9.103 -10.472 1.00 97.25 209 MET A CA 1
ATOM 1673 C C . MET A 1 209 ? -0.632 -10.037 -11.380 1.00 97.25 209 MET A C 1
ATOM 1675 O O . MET A 1 209 ? -1.690 -10.534 -10.974 1.00 97.25 209 MET A O 1
ATOM 1679 N N . VAL A 1 210 ? -0.150 -10.297 -12.597 1.00 97.12 210 VAL A N 1
ATOM 1680 C CA . VAL A 1 210 ? -0.793 -11.225 -13.541 1.00 97.12 210 VAL A CA 1
ATOM 1681 C C . VAL A 1 210 ? -0.747 -12.660 -13.017 1.00 97.12 210 VAL A C 1
ATOM 1683 O O . VAL A 1 210 ? -1.767 -13.352 -13.065 1.00 97.12 210 VA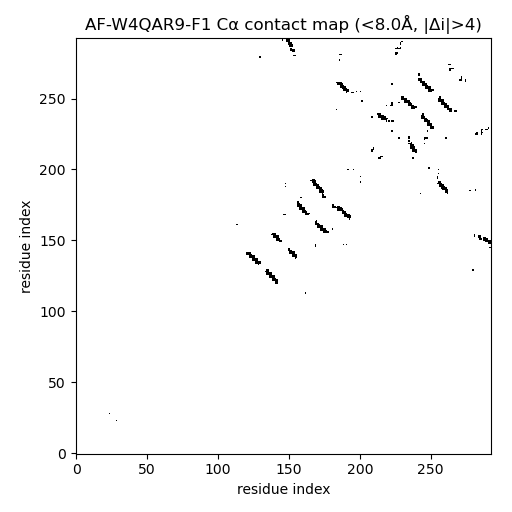L A O 1
ATOM 1686 N N . ASP A 1 211 ? 0.380 -13.086 -12.449 1.00 96.69 211 ASP A N 1
ATOM 1687 C CA . ASP A 1 211 ? 0.547 -14.412 -11.847 1.00 96.69 211 ASP A CA 1
ATOM 1688 C C . ASP A 1 211 ? -0.335 -14.587 -10.600 1.00 96.69 211 ASP A C 1
ATOM 1690 O O . ASP A 1 211 ? -0.920 -15.652 -10.385 1.00 96.69 211 ASP A O 1
ATOM 1694 N N . ALA A 1 212 ? -0.561 -13.509 -9.841 1.00 95.19 212 ALA A N 1
ATOM 1695 C CA . ALA A 1 212 ? -1.551 -13.458 -8.766 1.00 95.19 212 ALA A CA 1
ATOM 1696 C C . ALA A 1 212 ? -3.015 -13.468 -9.267 1.00 95.19 212 ALA A C 1
ATOM 1698 O O . ALA A 1 212 ? -3.956 -13.470 -8.461 1.00 95.19 212 ALA A O 1
ATOM 1699 N N . GLY A 1 213 ? -3.242 -13.499 -10.583 1.00 97.44 213 GLY A N 1
ATOM 1700 C CA . GLY A 1 213 ? -4.553 -13.612 -11.221 1.00 97.44 213 GLY A CA 1
ATOM 1701 C C . GLY A 1 213 ? -5.269 -12.282 -11.446 1.00 97.44 213 GLY A C 1
ATOM 1702 O O . GLY A 1 213 ? -6.480 -12.283 -11.676 1.00 97.44 213 GLY A O 1
ATOM 1703 N N . TYR A 1 214 ? -4.564 -11.155 -11.358 1.00 97.62 214 TYR A N 1
ATOM 1704 C CA . TYR A 1 214 ? -5.127 -9.859 -11.710 1.00 97.62 214 TYR A CA 1
ATOM 1705 C C . TYR A 1 214 ? -5.046 -9.596 -13.219 1.00 97.62 214 TYR A C 1
ATOM 1707 O O . TYR A 1 214 ? -4.111 -10.009 -13.899 1.00 97.62 214 TYR A O 1
ATOM 1715 N N . ALA A 1 215 ? -6.024 -8.860 -13.746 1.00 97.75 215 ALA A N 1
ATOM 1716 C CA . ALA A 1 215 ? -6.008 -8.352 -15.114 1.00 97.75 215 ALA A CA 1
ATOM 1717 C C . ALA A 1 215 ? -5.784 -6.837 -15.116 1.00 97.75 215 ALA A 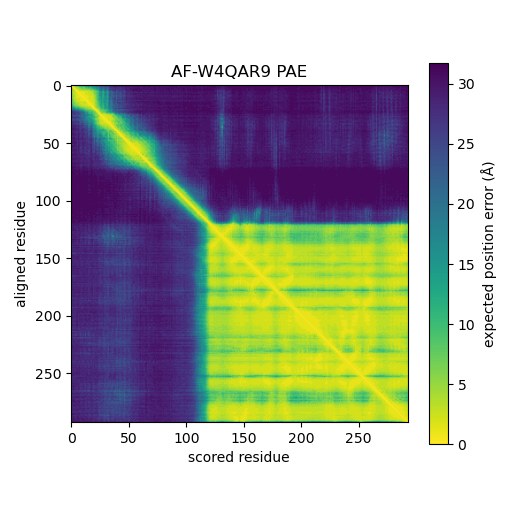C 1
ATOM 1719 O O . ALA A 1 215 ? -6.465 -6.115 -14.390 1.00 97.75 215 ALA A O 1
ATOM 1720 N N . GLU A 1 216 ? -4.865 -6.347 -15.946 1.00 97.06 216 GLU A N 1
ATOM 1721 C CA . GLU A 1 216 ? -4.626 -4.909 -16.106 1.00 97.06 216 GLU A CA 1
ATOM 1722 C C . GLU A 1 216 ? -5.897 -4.182 -16.583 1.00 97.06 216 GLU A C 1
ATOM 1724 O O . GLU A 1 216 ? -6.667 -4.679 -17.412 1.00 97.06 216 GLU A O 1
ATOM 1729 N N . THR A 1 217 ? -6.127 -2.991 -16.039 1.00 96.88 217 THR A N 1
ATOM 1730 C CA . THR A 1 217 ? -7.238 -2.109 -16.389 1.00 96.88 217 THR A CA 1
ATOM 1731 C C . THR A 1 217 ? -6.771 -0.655 -16.444 1.00 96.88 217 THR A C 1
ATOM 1733 O O . THR A 1 217 ? -5.618 -0.327 -16.187 1.00 96.88 217 THR A O 1
ATOM 1736 N N . VAL A 1 218 ? -7.674 0.247 -16.819 1.00 94.50 218 VAL A N 1
ATOM 1737 C CA . VAL A 1 218 ? -7.360 1.670 -16.956 1.00 94.50 218 VAL A CA 1
ATOM 1738 C C . VAL A 1 218 ? -7.334 2.328 -15.577 1.00 94.50 218 VAL A C 1
ATOM 1740 O O . VAL A 1 218 ? -8.360 2.363 -14.892 1.00 94.50 218 VAL A O 1
ATOM 1743 N N . ALA A 1 219 ? -6.182 2.885 -15.203 1.00 94.00 219 ALA A N 1
ATOM 1744 C CA . ALA A 1 219 ? -6.040 3.716 -14.012 1.00 94.00 219 ALA A CA 1
ATOM 1745 C C . ALA A 1 219 ? -6.896 4.987 -14.109 1.00 94.00 219 ALA A C 1
ATOM 1747 O O . ALA A 1 219 ? -7.130 5.535 -15.190 1.00 94.00 219 ALA A O 1
ATOM 1748 N N . ASN A 1 220 ? -7.401 5.448 -12.968 1.00 91.56 220 ASN A N 1
ATOM 1749 C CA . ASN A 1 220 ? -8.376 6.536 -12.891 1.00 91.56 220 ASN A CA 1
ATOM 1750 C C . ASN A 1 220 ? -7.930 7.708 -12.000 1.00 91.56 220 ASN A C 1
ATOM 1752 O O . ASN A 1 220 ? -8.766 8.560 -11.687 1.00 91.56 220 ASN A O 1
ATOM 1756 N N . GLY A 1 221 ? -6.652 7.779 -11.619 1.00 91.19 221 GLY A N 1
ATOM 1757 C CA . GLY A 1 221 ? -6.125 8.809 -10.723 1.00 91.19 221 GLY A CA 1
ATOM 1758 C C . GLY A 1 221 ? -6.525 8.579 -9.265 1.00 91.19 221 GLY A C 1
ATOM 1759 O O . GLY A 1 221 ? -6.658 9.549 -8.515 1.00 91.19 221 GLY A O 1
ATOM 1760 N N . TYR A 1 222 ? -6.812 7.337 -8.860 1.00 92.44 222 TYR A N 1
ATOM 1761 C CA . TYR A 1 222 ? -7.325 7.045 -7.521 1.00 92.44 222 TYR A CA 1
ATOM 1762 C C . TYR A 1 222 ? -6.271 7.360 -6.465 1.00 92.44 222 TYR A C 1
ATOM 1764 O O . TYR A 1 222 ? -6.528 8.168 -5.568 1.00 92.44 222 TYR A O 1
ATOM 1772 N N . LEU A 1 223 ? -5.073 6.796 -6.605 1.00 91.56 223 LEU A N 1
ATOM 1773 C CA . LEU A 1 223 ? -3.964 7.037 -5.690 1.00 91.56 223 LEU A CA 1
ATOM 1774 C C . LEU A 1 223 ? -3.506 8.500 -5.719 1.00 91.56 223 LEU A C 1
ATOM 1776 O O . LEU A 1 223 ? -3.286 9.091 -4.661 1.00 91.56 223 LEU A O 1
ATOM 1780 N N . GLU A 1 224 ? -3.458 9.129 -6.898 1.00 88.00 224 GLU A N 1
ATOM 1781 C CA . GLU A 1 224 ? -3.152 10.563 -7.019 1.00 88.00 224 GLU A CA 1
ATOM 1782 C C . GLU A 1 224 ? -4.114 11.423 -6.185 1.00 88.00 224 GLU A C 1
ATOM 1784 O O . GLU A 1 224 ? -3.692 12.361 -5.507 1.00 88.00 224 GLU A O 1
ATOM 1789 N N . SER A 1 225 ? -5.406 11.077 -6.175 1.00 89.88 225 SER A N 1
ATOM 1790 C CA . SER A 1 225 ? -6.423 11.798 -5.400 1.00 89.88 225 SER A CA 1
ATOM 1791 C C . SER A 1 225 ? -6.281 11.641 -3.882 1.00 89.88 225 SER A C 1
ATOM 1793 O O . SER A 1 225 ? -6.774 12.487 -3.131 1.00 89.88 225 SER A O 1
ATOM 1795 N N . LEU A 1 226 ? -5.609 10.578 -3.429 1.00 89.81 226 LEU A N 1
ATOM 1796 C CA . LEU A 1 226 ? -5.324 10.319 -2.018 1.00 89.81 226 LEU A CA 1
ATOM 1797 C C . LEU A 1 226 ? -4.042 11.003 -1.533 1.00 89.81 226 LEU A C 1
ATOM 1799 O O . LEU A 1 226 ? -3.873 11.146 -0.325 1.00 89.81 226 LEU A O 1
ATOM 1803 N N . GLY A 1 227 ? -3.185 11.466 -2.448 1.00 89.75 227 GLY A N 1
ATOM 1804 C CA . GLY A 1 227 ? -1.915 12.107 -2.117 1.00 89.75 227 GLY A CA 1
ATOM 1805 C C . GLY A 1 227 ? -0.816 11.090 -1.824 1.00 89.75 227 GLY A C 1
ATOM 1806 O O . GLY A 1 227 ? -0.358 10.986 -0.691 1.00 89.75 227 GLY A O 1
ATOM 1807 N N . VAL A 1 228 ? -0.400 10.346 -2.854 1.00 90.88 228 VAL A N 1
ATOM 1808 C CA . VAL A 1 228 ? 0.707 9.379 -2.763 1.00 90.88 228 VAL A CA 1
ATOM 1809 C C . VAL A 1 228 ? 1.959 10.038 -2.168 1.00 90.88 228 VAL A C 1
ATOM 1811 O O . VAL A 1 228 ? 2.341 11.124 -2.617 1.00 90.88 228 VAL A O 1
ATOM 1814 N N . PRO A 1 229 ? 2.627 9.401 -1.192 1.00 88.56 229 PRO A N 1
ATOM 1815 C CA . PRO A 1 229 ? 3.846 9.946 -0.620 1.00 88.56 229 PRO A CA 1
ATOM 1816 C C . PRO A 1 229 ? 5.021 9.840 -1.601 1.00 88.56 229 PRO A C 1
ATOM 1818 O O . PRO A 1 229 ? 5.436 8.751 -1.989 1.00 88.56 229 PRO A O 1
ATOM 1821 N N . GLY A 1 230 ? 5.612 10.983 -1.951 1.00 88.44 230 GLY A N 1
ATOM 1822 C CA . GLY A 1 230 ? 6.775 11.068 -2.840 1.00 88.44 230 GLY A CA 1
ATOM 1823 C C . GLY A 1 230 ? 6.426 11.479 -4.271 1.00 88.44 230 GLY A C 1
ATOM 1824 O O . GLY A 1 230 ? 5.359 12.031 -4.541 1.00 88.44 230 GLY A O 1
ATOM 1825 N N . GLN A 1 231 ? 7.367 11.264 -5.192 1.00 86.81 231 GLN A N 1
ATOM 1826 C CA . GLN A 1 231 ? 7.175 11.558 -6.610 1.00 86.81 231 GLN A CA 1
ATOM 1827 C C . GLN A 1 231 ? 6.701 10.294 -7.335 1.00 86.81 231 GLN A C 1
ATOM 1829 O O . GLN A 1 231 ? 7.509 9.501 -7.815 1.00 86.81 231 GLN A O 1
ATOM 1834 N N . GLY A 1 232 ? 5.380 10.111 -7.400 1.00 88.44 232 GLY A N 1
ATOM 1835 C CA . GLY A 1 232 ? 4.775 9.071 -8.232 1.00 88.44 232 GLY A CA 1
ATOM 1836 C C . GLY A 1 232 ? 5.088 9.294 -9.714 1.00 88.44 232 GLY A C 1
ATOM 1837 O O . GLY A 1 232 ? 5.060 10.434 -10.187 1.00 88.44 232 GLY A O 1
ATOM 1838 N N . VAL A 1 233 ? 5.408 8.216 -10.433 1.00 90.94 233 VAL A N 1
ATOM 1839 C CA . VAL A 1 233 ? 5.737 8.271 -11.869 1.00 90.94 233 VAL A CA 1
ATOM 1840 C C . VAL A 1 233 ? 4.473 8.155 -12.721 1.00 90.94 233 VAL A C 1
ATOM 1842 O O . VAL A 1 233 ? 4.154 9.064 -13.486 1.00 90.94 233 VAL A O 1
ATOM 1845 N N . GLU A 1 234 ? 3.744 7.052 -12.562 1.00 94.38 234 GLU A N 1
ATOM 1846 C CA . GLU A 1 234 ? 2.447 6.798 -13.190 1.00 94.38 234 GLU A CA 1
ATOM 1847 C C . GLU A 1 234 ? 1.614 5.845 -12.322 1.00 94.38 234 GLU A C 1
ATOM 1849 O O . GLU A 1 234 ? 2.157 5.132 -11.481 1.00 94.38 234 GLU A O 1
ATOM 1854 N N . GLU A 1 235 ? 0.293 5.848 -12.494 1.00 96.00 235 GLU A N 1
ATOM 1855 C CA . GLU A 1 235 ? -0.596 4.905 -11.813 1.00 96.00 235 GLU A CA 1
ATOM 1856 C C . GLU A 1 235 ? -0.971 3.757 -12.752 1.00 96.00 235 GLU A C 1
ATOM 1858 O O . GLU A 1 235 ? -1.445 3.975 -13.869 1.00 96.00 235 GLU A O 1
ATOM 1863 N N . PHE A 1 236 ? -0.823 2.534 -12.255 1.00 96.44 236 PHE A N 1
ATOM 1864 C CA . PHE A 1 236 ? -1.369 1.325 -12.852 1.00 96.44 236 PHE A CA 1
ATOM 1865 C C . PHE A 1 236 ? -2.583 0.864 -12.059 1.00 96.44 236 PHE A C 1
ATOM 1867 O O . PHE A 1 236 ? -2.649 1.019 -10.837 1.00 96.44 236 PHE A O 1
ATOM 1874 N N . ALA A 1 237 ? -3.529 0.238 -12.748 1.00 97.38 237 ALA A N 1
ATOM 1875 C CA . ALA A 1 237 ? -4.663 -0.391 -12.103 1.00 97.38 237 ALA A CA 1
ATOM 1876 C C . ALA A 1 237 ? -4.826 -1.820 -12.600 1.00 97.38 237 ALA A C 1
ATOM 1878 O O . ALA A 1 237 ? -4.677 -2.115 -13.785 1.00 97.38 237 ALA A O 1
ATOM 1879 N N . PHE A 1 238 ? -5.205 -2.701 -11.688 1.00 98.00 238 PHE A N 1
ATOM 1880 C CA . PHE A 1 238 ? -5.509 -4.087 -11.980 1.00 98.00 238 PHE A CA 1
ATOM 1881 C C . PHE A 1 238 ? -6.839 -4.479 -11.349 1.00 98.00 238 PHE A C 1
ATOM 1883 O O . PHE A 1 238 ? -7.279 -3.879 -10.373 1.00 98.00 238 PHE A O 1
ATOM 1890 N N . TYR A 1 239 ? -7.492 -5.493 -11.900 1.00 96.94 239 TYR A N 1
ATOM 1891 C CA . TYR A 1 239 ? -8.797 -5.957 -11.460 1.00 96.94 239 TYR A CA 1
ATOM 1892 C C . TYR A 1 239 ? -8.805 -7.467 -11.237 1.00 96.94 239 TYR A C 1
ATOM 1894 O O . TYR A 1 239 ? -8.378 -8.231 -12.105 1.00 96.94 239 TYR A O 1
ATOM 1902 N N . LYS A 1 240 ? -9.348 -7.892 -10.094 1.00 96.19 240 LYS A N 1
ATOM 1903 C CA . LYS A 1 240 ? -9.592 -9.298 -9.758 1.00 96.19 240 LYS A CA 1
ATOM 1904 C C . LYS A 1 240 ? -10.826 -9.413 -8.875 1.00 96.19 240 LYS A C 1
ATOM 1906 O O . LYS A 1 240 ? -10.906 -8.767 -7.837 1.00 96.19 240 LYS A O 1
ATOM 1911 N N . ASP A 1 241 ? -11.799 -10.217 -9.296 1.00 93.69 241 ASP A N 1
ATOM 1912 C CA . ASP A 1 241 ? -12.973 -10.591 -8.493 1.00 93.69 241 ASP A CA 1
ATOM 1913 C C . ASP A 1 241 ? -13.716 -9.417 -7.819 1.00 93.69 241 ASP A C 1
ATOM 1915 O O . ASP A 1 241 ? -14.253 -9.537 -6.720 1.00 93.69 241 ASP A O 1
ATOM 1919 N N . GLY A 1 242 ? -13.794 -8.257 -8.475 1.00 93.31 242 GLY A N 1
ATOM 1920 C CA . GLY A 1 242 ? -14.461 -7.077 -7.915 1.00 93.31 242 GLY A CA 1
ATOM 1921 C C . GLY A 1 242 ? -13.585 -6.200 -7.018 1.00 93.31 242 GLY A C 1
ATOM 1922 O O . GLY A 1 242 ? -14.106 -5.250 -6.439 1.00 93.31 242 GLY A O 1
ATOM 1923 N N . VAL A 1 243 ? -12.286 -6.471 -6.936 1.00 94.75 243 VAL A N 1
ATOM 1924 C CA . VAL A 1 243 ? -11.270 -5.624 -6.306 1.00 94.75 243 VAL A CA 1
ATOM 1925 C C . VAL A 1 243 ? -10.444 -4.952 -7.400 1.00 94.75 243 VAL A C 1
ATOM 1927 O O . VAL A 1 243 ? -10.000 -5.608 -8.342 1.00 94.75 243 VAL A O 1
ATOM 1930 N N . TYR A 1 244 ? -10.258 -3.642 -7.279 1.00 95.75 244 TYR A N 1
ATOM 1931 C CA . TYR A 1 244 ? -9.332 -2.857 -8.085 1.00 95.75 244 TYR A CA 1
ATOM 1932 C C . TYR A 1 244 ? -8.074 -2.579 -7.263 1.00 95.75 244 TYR A C 1
ATOM 1934 O O . TYR A 1 244 ? -8.145 -1.825 -6.292 1.00 95.75 244 TYR A O 1
ATOM 1942 N N . ALA A 1 245 ? -6.952 -3.167 -7.662 1.00 97.19 245 ALA A N 1
ATOM 1943 C CA . ALA A 1 245 ? -5.640 -2.870 -7.108 1.00 97.19 245 ALA A CA 1
ATOM 1944 C C . ALA A 1 245 ? -5.037 -1.681 -7.858 1.00 97.19 245 ALA A C 1
ATOM 1946 O O . ALA A 1 245 ? -4.839 -1.754 -9.069 1.00 97.19 245 ALA A O 1
ATOM 1947 N N . HIS A 1 246 ? -4.754 -0.599 -7.145 1.00 97.44 246 HIS A N 1
ATOM 1948 C CA . HIS A 1 246 ? -4.100 0.596 -7.671 1.00 97.44 246 HIS A CA 1
ATOM 1949 C C . HIS A 1 246 ? -2.656 0.603 -7.214 1.00 97.44 246 HIS A C 1
ATOM 1951 O O . HIS A 1 246 ? -2.393 0.362 -6.036 1.00 97.44 246 HIS A O 1
ATOM 1957 N N . VAL A 1 247 ? -1.737 0.863 -8.135 1.00 97.88 247 VAL A N 1
ATOM 1958 C CA . VAL A 1 247 ? -0.298 0.773 -7.898 1.00 97.88 247 VAL A CA 1
ATOM 1959 C C . VAL A 1 247 ? 0.370 2.016 -8.456 1.00 97.88 247 VAL A C 1
ATOM 1961 O O . VAL A 1 247 ? 0.156 2.358 -9.615 1.00 97.88 247 VAL A O 1
ATOM 1964 N N . VAL A 1 248 ? 1.206 2.669 -7.657 1.00 97.56 248 VAL A N 1
ATOM 1965 C CA . VAL A 1 248 ? 2.047 3.780 -8.112 1.00 97.56 248 VAL A CA 1
ATOM 1966 C C . VAL A 1 248 ? 3.503 3.466 -7.777 1.00 97.56 248 VAL A C 1
ATOM 1968 O O . VAL A 1 248 ? 3.828 3.323 -6.595 1.00 97.56 248 VAL A O 1
ATOM 1971 N N . PRO A 1 249 ? 4.398 3.378 -8.779 1.00 97.12 249 PRO A N 1
ATOM 1972 C CA . PRO A 1 249 ? 5.829 3.393 -8.547 1.00 97.12 249 PRO A CA 1
ATOM 1973 C C . PRO A 1 249 ? 6.267 4.786 -8.094 1.00 97.12 249 PRO A C 1
ATOM 1975 O O . PRO A 1 249 ? 5.930 5.799 -8.717 1.00 97.12 249 PRO A O 1
ATOM 1978 N N . VAL A 1 250 ? 7.055 4.821 -7.031 1.00 96.06 250 VAL A N 1
ATOM 1979 C CA . VAL A 1 250 ? 7.678 6.008 -6.460 1.00 96.06 250 VAL A CA 1
ATOM 1980 C C . VAL A 1 250 ? 9.186 5.850 -6.585 1.00 96.06 250 VAL A C 1
ATOM 1982 O O . VAL A 1 250 ? 9.756 4.852 -6.146 1.00 96.06 250 VAL A O 1
ATOM 1985 N N . GLU A 1 251 ? 9.832 6.831 -7.205 1.00 93.94 251 GLU A N 1
ATOM 1986 C CA . GLU A 1 251 ? 11.292 6.908 -7.246 1.00 93.94 251 GLU A CA 1
ATOM 1987 C C . GLU A 1 251 ? 11.798 7.498 -5.927 1.00 93.94 251 GLU A C 1
ATOM 1989 O O . GLU A 1 251 ? 11.414 8.609 -5.547 1.00 93.94 251 GLU A O 1
ATOM 1994 N N . HIS A 1 252 ? 12.662 6.763 -5.228 1.00 92.50 252 HIS A N 1
ATOM 1995 C CA . HIS A 1 252 ? 13.306 7.232 -4.003 1.00 92.50 252 HIS A CA 1
ATOM 1996 C C . HIS A 1 252 ? 14.728 6.682 -3.926 1.00 92.50 252 HIS A C 1
ATOM 1998 O O . HIS A 1 252 ? 14.910 5.481 -4.041 1.00 92.50 252 HIS A O 1
ATOM 2004 N N . GLN A 1 253 ? 15.703 7.583 -3.765 1.00 86.50 253 GLN A N 1
ATOM 2005 C CA . GLN A 1 253 ? 17.167 7.403 -3.660 1.00 86.50 253 GLN A CA 1
ATOM 2006 C C . GLN A 1 253 ? 17.825 6.198 -4.341 1.00 86.50 253 GLN A C 1
ATOM 2008 O O . GLN A 1 253 ? 18.668 6.380 -5.219 1.00 86.50 253 GLN A O 1
ATOM 2013 N N . ASP A 1 254 ? 17.525 5.000 -3.862 1.00 88.00 254 ASP A N 1
ATOM 2014 C CA . ASP A 1 254 ? 18.165 3.736 -4.186 1.00 88.00 254 ASP A CA 1
ATOM 2015 C C . ASP A 1 254 ? 17.314 2.823 -5.081 1.00 88.00 254 ASP A C 1
ATOM 2017 O O . ASP A 1 254 ? 17.727 1.705 -5.380 1.00 88.00 254 ASP A O 1
ATOM 2021 N N . GLY A 1 255 ? 16.159 3.291 -5.560 1.00 91.75 255 GLY A N 1
ATOM 2022 C CA . GLY A 1 255 ? 15.410 2.585 -6.591 1.00 91.75 255 GLY A CA 1
ATOM 2023 C C . GLY A 1 255 ? 13.955 3.013 -6.727 1.00 91.75 255 GLY A C 1
ATOM 2024 O O . GLY A 1 255 ? 13.574 4.160 -6.481 1.00 91.75 255 GLY A O 1
ATOM 2025 N N . TYR A 1 256 ? 13.144 2.050 -7.161 1.00 95.31 256 TYR A N 1
ATOM 2026 C CA . TYR A 1 256 ? 11.709 2.206 -7.355 1.00 95.31 256 TYR A CA 1
ATOM 2027 C C . TYR A 1 256 ? 10.949 1.380 -6.322 1.00 95.31 256 TYR A C 1
ATOM 2029 O O . TYR A 1 256 ? 11.183 0.180 -6.172 1.00 95.31 256 TYR A O 1
ATOM 2037 N N . TYR A 1 257 ? 10.014 2.037 -5.648 1.00 97.19 257 TYR A N 1
ATOM 2038 C CA . TYR A 1 257 ? 9.125 1.452 -4.655 1.00 97.19 257 TYR A CA 1
ATOM 2039 C C . TYR A 1 257 ? 7.716 1.403 -5.226 1.00 97.19 257 TYR A C 1
ATOM 2041 O O . TYR A 1 257 ? 7.233 2.398 -5.755 1.00 97.19 257 TYR A O 1
ATOM 2049 N N . PHE A 1 258 ? 7.028 0.277 -5.110 1.00 97.81 258 PHE A N 1
ATOM 2050 C CA . PHE A 1 258 ? 5.661 0.124 -5.594 1.00 97.81 258 PHE A CA 1
ATOM 2051 C C . PHE A 1 258 ? 4.707 0.246 -4.419 1.00 97.81 258 PHE A C 1
ATOM 2053 O O . PHE A 1 258 ? 4.688 -0.606 -3.532 1.00 97.81 258 PHE A O 1
ATOM 2060 N N . LEU A 1 259 ? 3.927 1.325 -4.411 1.00 98.00 259 LEU A N 1
ATOM 2061 C CA . LEU A 1 259 ? 2.874 1.541 -3.431 1.00 98.00 259 LEU A CA 1
ATOM 2062 C C . LEU A 1 259 ? 1.567 1.007 -3.996 1.00 98.00 259 LEU A C 1
ATOM 2064 O O . LEU A 1 259 ? 1.063 1.547 -4.983 1.00 98.00 259 LEU A O 1
ATOM 2068 N N . ARG A 1 260 ? 1.015 -0.033 -3.372 1.00 97.62 260 ARG A N 1
ATOM 2069 C CA . ARG A 1 260 ? -0.259 -0.633 -3.772 1.00 97.62 260 ARG A CA 1
ATOM 2070 C C . ARG A 1 260 ? -1.332 -0.404 -2.719 1.00 97.62 260 ARG A C 1
ATOM 2072 O O . ARG A 1 260 ? -1.106 -0.524 -1.519 1.00 97.62 260 ARG A O 1
ATOM 2079 N N . THR A 1 261 ? -2.541 -0.131 -3.184 1.00 96.81 261 THR A N 1
ATOM 2080 C CA . THR A 1 261 ? -3.755 -0.159 -2.368 1.00 96.81 261 THR A CA 1
ATOM 2081 C C . THR A 1 261 ? -4.913 -0.764 -3.151 1.00 96.81 261 THR A C 1
ATOM 2083 O O . THR A 1 261 ? -4.822 -0.956 -4.362 1.00 96.81 261 THR A O 1
ATOM 2086 N N . ASN A 1 262 ? -6.021 -1.051 -2.475 1.00 95.00 262 ASN A N 1
ATOM 2087 C CA . ASN A 1 262 ? -7.205 -1.629 -3.084 1.00 95.00 262 ASN A CA 1
ATOM 2088 C C . ASN A 1 262 ? -8.425 -0.719 -2.938 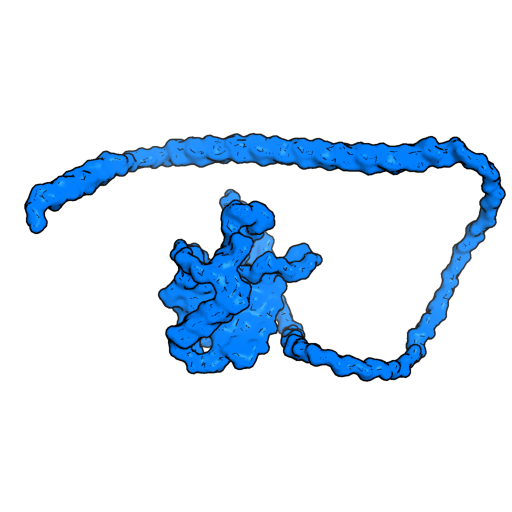1.00 95.00 262 ASN A C 1
ATOM 2090 O O . ASN A 1 262 ? -8.623 -0.030 -1.940 1.00 95.00 262 ASN A O 1
ATOM 2094 N N . SER A 1 263 ? -9.280 -0.758 -3.953 1.00 93.12 263 SER A N 1
ATOM 2095 C CA . SER A 1 263 ? -10.633 -0.210 -3.918 1.00 93.12 263 SER A CA 1
ATOM 2096 C C . SER A 1 263 ? -11.619 -1.254 -4.429 1.00 93.12 263 SER A C 1
ATOM 2098 O O . SER A 1 263 ? -11.247 -2.200 -5.124 1.00 93.12 263 SER A O 1
ATOM 2100 N N . PHE A 1 264 ? -12.891 -1.103 -4.086 1.00 92.38 264 PHE A N 1
ATOM 2101 C CA . PHE A 1 264 ? -13.885 -2.144 -4.319 1.00 92.38 264 PHE A CA 1
ATOM 2102 C C . PHE A 1 264 ? -14.875 -1.740 -5.405 1.00 92.38 264 PHE A C 1
ATOM 2104 O O . PHE A 1 264 ? -15.330 -0.597 -5.477 1.00 92.38 264 PHE A O 1
ATOM 2111 N N . SER A 1 265 ? -15.230 -2.698 -6.259 1.00 90.31 265 SER A N 1
ATOM 2112 C CA . SER A 1 265 ? -16.279 -2.519 -7.254 1.00 90.31 265 SER A CA 1
ATOM 2113 C C . SER A 1 265 ? -17.628 -2.285 -6.568 1.00 90.31 265 SER A C 1
ATOM 2115 O O . SER A 1 265 ? -17.978 -3.043 -5.661 1.00 90.31 265 SER A O 1
ATOM 2117 N N . PRO A 1 266 ? -18.457 -1.340 -7.053 1.00 86.19 266 PRO A N 1
ATOM 2118 C CA . PRO A 1 266 ? -19.814 -1.137 -6.543 1.00 86.19 266 PRO A CA 1
ATOM 2119 C C . PRO A 1 266 ? -20.717 -2.377 -6.634 1.00 86.19 266 PRO A C 1
ATOM 2121 O O . PRO A 1 266 ? -21.764 -2.435 -5.992 1.00 86.19 266 PRO A O 1
ATOM 2124 N N . GLU A 1 267 ? -20.342 -3.355 -7.461 1.00 86.44 267 GLU A N 1
ATOM 2125 C CA . GLU A 1 267 ? -21.063 -4.618 -7.626 1.00 86.44 267 GLU A CA 1
ATOM 2126 C C . GLU A 1 267 ? -20.832 -5.593 -6.457 1.00 86.44 267 GLU A C 1
ATOM 2128 O O . GLU A 1 267 ? -21.667 -6.466 -6.216 1.00 86.44 267 GLU A O 1
ATOM 2133 N N . ARG A 1 268 ? -19.740 -5.427 -5.696 1.00 83.06 268 ARG A N 1
ATOM 2134 C CA . ARG A 1 268 ? -19.422 -6.206 -4.490 1.00 83.06 268 ARG A CA 1
ATOM 2135 C C . ARG A 1 268 ? -19.991 -5.516 -3.256 1.00 83.06 268 ARG A C 1
ATOM 2137 O O . ARG A 1 268 ? -19.289 -4.849 -2.501 1.00 83.06 268 ARG A O 1
ATOM 2144 N N . THR A 1 269 ? -21.299 -5.660 -3.052 1.00 79.31 269 THR A N 1
ATOM 2145 C CA . THR A 1 269 ? -21.994 -5.031 -1.914 1.00 79.31 269 THR A CA 1
ATOM 2146 C C . THR A 1 269 ? -21.516 -5.540 -0.557 1.00 79.31 269 THR A C 1
ATOM 2148 O O . THR A 1 269 ? -21.655 -4.837 0.433 1.00 79.31 269 THR A O 1
ATOM 2151 N N . ASP A 1 270 ? -20.970 -6.754 -0.517 1.00 82.31 270 ASP A N 1
ATOM 2152 C CA . ASP A 1 270 ? -20.329 -7.351 0.654 1.00 82.31 270 ASP A CA 1
ATOM 2153 C C . ASP A 1 270 ? -19.017 -6.653 1.036 1.00 82.31 270 ASP A C 1
ATOM 2155 O O . ASP A 1 270 ? -18.645 -6.669 2.203 1.00 82.31 270 ASP A O 1
ATOM 2159 N N . LEU A 1 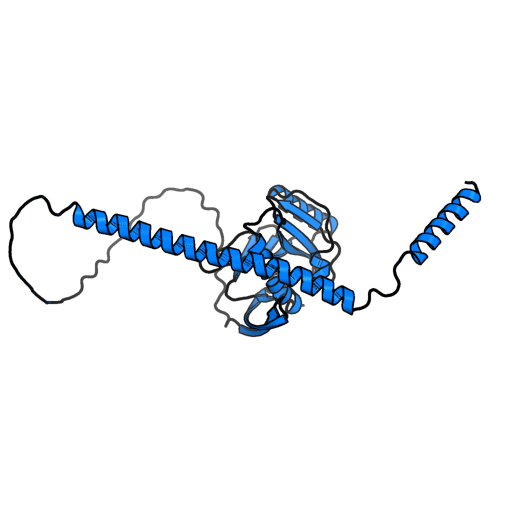271 ? -18.347 -6.011 0.071 1.00 79.88 271 LEU A N 1
ATOM 2160 C CA . LEU A 1 271 ? -17.087 -5.302 0.291 1.00 79.88 271 LEU A CA 1
ATOM 2161 C C . LEU A 1 271 ? -17.244 -3.776 0.403 1.00 79.88 271 LEU A C 1
ATOM 2163 O O . LEU A 1 271 ? -16.304 -3.072 0.767 1.00 79.88 271 LEU A O 1
ATOM 2167 N N . ILE A 1 272 ? -18.435 -3.248 0.108 1.00 76.44 272 ILE A N 1
ATOM 2168 C CA . ILE A 1 272 ? -18.697 -1.803 0.084 1.00 76.44 272 ILE A CA 1
ATOM 2169 C C . ILE A 1 272 ? -18.482 -1.152 1.454 1.00 76.44 272 ILE A C 1
ATOM 2171 O O . ILE A 1 272 ? -17.960 -0.043 1.513 1.00 76.44 272 ILE A O 1
ATOM 2175 N N . GLU A 1 273 ? -18.834 -1.839 2.542 1.00 75.62 273 GLU A N 1
ATOM 2176 C CA . GLU A 1 273 ? -18.682 -1.300 3.901 1.00 75.62 273 GLU A CA 1
ATOM 2177 C C . GLU A 1 273 ? -17.202 -1.100 4.265 1.00 75.62 273 GLU A C 1
ATOM 2179 O O . GLU A 1 273 ? -16.857 -0.133 4.940 1.00 75.62 273 GLU A O 1
ATOM 2184 N N . TYR A 1 274 ? -16.307 -1.941 3.734 1.00 80.06 274 TYR A N 1
ATOM 2185 C CA . TYR A 1 274 ? -14.865 -1.775 3.916 1.00 80.06 274 TYR A CA 1
ATOM 2186 C C . TYR A 1 274 ? -14.318 -0.585 3.125 1.00 80.06 274 TYR A C 1
ATOM 2188 O O . TYR A 1 274 ? -13.352 0.031 3.560 1.00 80.06 274 TYR A O 1
ATOM 2196 N N . SER A 1 275 ? -14.934 -0.213 1.997 1.00 77.88 275 SER A N 1
ATOM 2197 C CA . SER A 1 275 ? -14.403 0.840 1.119 1.00 77.88 275 SER A CA 1
ATOM 2198 C C . SER A 1 275 ? -14.309 2.216 1.790 1.00 77.88 275 SER A C 1
ATOM 2200 O O . SER A 1 275 ? -13.294 2.895 1.643 1.00 77.88 275 SER A O 1
ATOM 2202 N N . GLU A 1 276 ? -15.323 2.605 2.567 1.00 79.56 276 GLU A N 1
ATOM 2203 C CA . GLU A 1 276 ? -15.356 3.898 3.267 1.00 79.56 276 GLU A CA 1
ATOM 2204 C C . GLU A 1 276 ? -14.311 3.931 4.394 1.00 79.56 276 GLU A C 1
ATOM 2206 O O . GLU A 1 276 ? -13.529 4.878 4.508 1.00 79.56 276 GLU A O 1
ATOM 2211 N N . GLY A 1 277 ? -14.230 2.850 5.180 1.00 84.69 277 GLY A N 1
ATOM 2212 C CA . GLY A 1 277 ? -13.210 2.697 6.217 1.00 84.69 277 GLY A CA 1
ATOM 2213 C C . GLY A 1 277 ? -11.797 2.722 5.636 1.00 84.69 277 GLY A C 1
ATOM 2214 O O . GLY A 1 277 ? -10.951 3.474 6.110 1.00 84.69 277 GLY A O 1
ATOM 2215 N N . PHE A 1 278 ? -11.559 1.973 4.559 1.00 88.94 278 PHE A N 1
ATOM 2216 C CA . PHE A 1 278 ? -10.238 1.812 3.949 1.00 88.94 278 PHE A CA 1
ATOM 2217 C C . PHE A 1 278 ? -9.678 3.139 3.443 1.00 88.94 278 PHE A C 1
ATOM 2219 O O . PHE A 1 278 ? -8.532 3.467 3.732 1.00 88.94 278 PHE A O 1
ATOM 2226 N N . VAL A 1 279 ? -10.486 3.942 2.743 1.00 90.44 279 VAL A N 1
ATOM 2227 C CA . VAL A 1 279 ? -10.049 5.253 2.232 1.00 90.44 279 VAL A CA 1
ATOM 2228 C C . VAL A 1 279 ? -9.583 6.166 3.365 1.00 90.44 279 VAL A C 1
ATOM 2230 O O . VAL A 1 279 ? -8.589 6.880 3.221 1.00 90.44 279 VAL A O 1
ATOM 2233 N N . ARG A 1 280 ? -10.291 6.158 4.496 1.00 89.88 280 ARG A N 1
ATOM 2234 C CA . ARG A 1 280 ? -9.927 6.969 5.659 1.00 89.88 280 ARG A CA 1
ATOM 2235 C C . ARG A 1 280 ? -8.602 6.517 6.265 1.00 89.88 280 ARG A C 1
ATOM 2237 O O . ARG A 1 280 ? -7.762 7.367 6.548 1.00 89.88 280 ARG A O 1
ATOM 2244 N N . GLU A 1 281 ? -8.398 5.212 6.409 1.00 91.88 281 GLU A N 1
ATOM 2245 C CA . GLU A 1 281 ? -7.146 4.676 6.954 1.00 91.88 281 GLU A CA 1
ATOM 2246 C C . GLU A 1 281 ? -5.958 4.909 6.025 1.00 91.88 281 GLU A C 1
ATOM 2248 O O . GLU A 1 281 ? -4.892 5.319 6.473 1.00 91.88 281 GLU A O 1
ATOM 2253 N N . LEU A 1 282 ? -6.157 4.772 4.715 1.00 94.25 282 LEU A N 1
ATOM 2254 C CA . LEU A 1 282 ? -5.130 5.098 3.727 1.00 94.25 282 LEU A CA 1
ATOM 2255 C C . LEU A 1 282 ? -4.691 6.557 3.813 1.00 94.25 282 LEU A C 1
ATOM 2257 O O . LEU A 1 282 ? -3.506 6.846 3.688 1.00 94.25 282 LEU A O 1
ATOM 2261 N N . ARG A 1 283 ? -5.618 7.486 4.075 1.00 92.75 283 ARG A N 1
ATOM 2262 C CA . ARG A 1 283 ? -5.258 8.895 4.291 1.00 92.75 283 ARG A CA 1
ATOM 2263 C C . ARG A 1 283 ? -4.410 9.086 5.538 1.00 92.75 283 ARG A C 1
ATOM 2265 O O . ARG A 1 283 ? -3.515 9.921 5.509 1.00 92.75 283 ARG A O 1
ATOM 2272 N N . VAL A 1 284 ? -4.687 8.360 6.619 1.00 92.88 284 VAL A N 1
ATOM 2273 C CA . VAL A 1 284 ? -3.842 8.402 7.822 1.00 92.88 284 VAL A CA 1
ATOM 2274 C C . VAL A 1 284 ? -2.438 7.916 7.477 1.00 92.88 284 VAL A C 1
ATOM 2276 O O . VAL A 1 284 ? -1.479 8.649 7.713 1.00 92.88 284 VAL A O 1
ATOM 2279 N N . ILE A 1 285 ? -2.337 6.749 6.836 1.00 95.81 285 ILE A N 1
ATOM 2280 C CA . ILE A 1 285 ? -1.063 6.160 6.415 1.00 95.81 285 ILE A CA 1
ATOM 2281 C C . ILE A 1 285 ? -0.293 7.141 5.525 1.00 95.81 285 ILE A C 1
ATOM 2283 O O . ILE A 1 285 ? 0.857 7.445 5.818 1.00 95.81 285 ILE A O 1
ATOM 2287 N N . PHE A 1 286 ? -0.914 7.689 4.475 1.00 95.50 286 PHE A N 1
ATOM 2288 C CA . PHE A 1 286 ? -0.240 8.571 3.513 1.00 95.50 286 PHE A CA 1
ATOM 2289 C C . PHE A 1 286 ? 0.153 9.924 4.105 1.00 95.50 286 PHE A C 1
ATOM 2291 O O . PHE A 1 286 ? 1.257 10.395 3.847 1.00 95.50 286 PHE A O 1
ATOM 2298 N N . ASN A 1 287 ? -0.707 10.542 4.921 1.00 93.50 287 ASN A N 1
ATOM 2299 C CA . ASN A 1 287 ? -0.404 11.838 5.538 1.00 93.50 287 ASN A CA 1
ATOM 2300 C C . ASN A 1 287 ? 0.756 11.759 6.536 1.00 93.50 287 ASN A C 1
ATOM 2302 O O . ASN A 1 287 ? 1.450 12.749 6.754 1.00 93.50 287 ASN A O 1
ATOM 2306 N N . GLU A 1 288 ? 0.933 10.599 7.160 1.00 94.56 288 GLU A N 1
ATOM 2307 C CA . GLU A 1 288 ? 1.982 10.342 8.142 1.00 94.56 288 GLU A CA 1
ATOM 2308 C C . GLU A 1 288 ? 3.179 9.592 7.538 1.00 94.56 288 GLU A C 1
ATOM 2310 O O . GLU A 1 288 ? 4.163 9.324 8.231 1.00 94.56 288 GLU A O 1
ATOM 2315 N N . PHE A 1 289 ? 3.113 9.257 6.247 1.00 97.00 289 PHE A N 1
ATOM 2316 C CA . PHE A 1 289 ? 4.171 8.543 5.554 1.00 97.00 289 PHE A CA 1
ATOM 2317 C C . PHE A 1 289 ? 5.382 9.453 5.366 1.00 97.00 289 PHE A C 1
ATOM 2319 O O . PHE A 1 289 ? 5.298 10.537 4.786 1.00 97.00 289 PHE A O 1
ATOM 2326 N N . THR A 1 290 ? 6.537 8.986 5.817 1.00 96.31 290 THR A N 1
ATOM 2327 C CA . THR A 1 290 ? 7.810 9.682 5.666 1.00 96.31 290 THR A CA 1
ATOM 2328 C C . THR A 1 290 ? 8.849 8.709 5.140 1.00 96.31 290 THR A C 1
ATOM 2330 O O . THR A 1 290 ? 9.169 7.729 5.810 1.00 96.31 290 THR A O 1
ATOM 2333 N N . TRP A 1 291 ? 9.400 9.007 3.964 1.00 95.69 291 TRP A N 1
ATOM 2334 C CA . TRP A 1 291 ? 10.588 8.329 3.456 1.00 95.69 291 TRP A CA 1
ATOM 2335 C C . TRP A 1 291 ? 11.778 8.619 4.377 1.00 95.69 291 TRP A C 1
ATOM 2337 O O . TRP A 1 291 ? 12.046 9.773 4.728 1.00 95.69 291 TRP A O 1
ATOM 2347 N N . LEU A 1 292 ? 12.461 7.562 4.799 1.00 90.44 292 LEU A N 1
ATOM 2348 C CA . LEU A 1 292 ? 13.725 7.632 5.509 1.00 90.44 292 LEU A CA 1
ATOM 2349 C C . LEU A 1 292 ? 14.850 7.749 4.486 1.00 90.44 292 LEU A C 1
ATOM 2351 O O . LEU A 1 292 ? 14.820 7.092 3.452 1.00 90.44 292 LEU A O 1
ATOM 2355 N N . TYR A 1 293 ? 15.825 8.580 4.849 1.00 81.69 293 TYR A N 1
ATOM 2356 C CA . TYR A 1 293 ? 17.043 8.901 4.110 1.00 81.69 293 TYR A CA 1
ATOM 2357 C C . TYR A 1 293 ? 16.838 9.451 2.710 1.00 81.69 293 TYR A C 1
ATOM 2359 O O . TYR A 1 293 ? 16.219 8.826 1.830 1.00 81.69 293 TYR A O 1
#

Foldseek 3Di:
DDPVVVVVVVVVVVVVVVPPDDDPDVVNVVVVVVVVVVVVVVVVVVVVVVVVVVVVVVVVVVVVVVVVVVVVPPPDDDDDDDDDDDDDDDDDDDDDDDDDDDDDDDDDDDPPPPPDDDDPFDKDWDWFAAPVRDTDIAIWTKDDDVPQQKIFTFGPQKDWDWDDDPFKTKIFIAGHPPPDGDDDTLKMKMDTPDADDPVVVVVVVVVVCVVVVWAWDDDDCPCVVLAAPADWDDWTWTDDPQKIKIWTWHDDDRHTMIMIGIAGHPVPPVCVVVRSVSSRRSSRGRVGMDGHD

Radius of gyration: 30.48 Å; Cα contacts (8 Å, |Δi|>4): 329; chains: 1; bounding box: 65×74×96 Å

Organism: NCBI:txid1236970

Mean predicted aligned error: 18.58 Å

Sequence (293 aa):
MSKNNFEETMNRLNQYYDKIPQQSNSADIMASIKKKKKRNWNWARSYQKWQVAALVLFMLGIGYVLGASQLTSNNESAMPSESSADEGPMESMSVVMEEEPDESEEETNEMTFMESSTDDEETKTITIVDEEGLEDEKTVTKLVNDELSFTTFYDAEFEVEHINHEQSTVVQIFANYGQGKIEPVLFEVVKFNEEMSYEEAVSSYQADMVDAGYAETVANGYLESLGVPGQGVEEFAFYKDGVYAHVVPVEHQDGYYFLRTNSFSPERTDLIEYSEGFVRELRVIFNEFTWLY

pLDDT: mean 75.49, std 22.7, range [28.19, 98.12]

Nearest PDB structures (foldseek):
  2lcg-assembly1_A  TM=4.255E-01  e=6.658E-02  Cupriavidus metallidurans CH34
  2cko-assembly1_A  TM=3.998E-01  e=3.187E-01  Homo sapiens
  2n4b-assembly1_A  TM=3.109E-01  e=2.184E-01  Cupriavidus metallidurans CH34
  1w8y-assembly4_D  TM=3.746E-01  e=1.369E+00  Actinomadura sp. R39